Protein AF-A0A653S4E9-F1 (afdb_monomer)

Secondary structure (DSSP, 8-state):
-THHHHHHHHTTS-----PPP--EEEEBPEEEEEEEEEEEEEEE-TTS-EEEEEEEEEEEEEEE-TT--EEEEGGGG--SS---EEEEEE-TTSBEEEEEEE-----------------------PPPHHHHHHHHHHHHHHTT--EEEEEEEEE-TT--SPEEPEEPTTTHHHHHHTHHHH-EEEEEEPPPBPPP-------SS-EEEEEEEEEEEEEEEEEESTT-S-SEEEEEEEEEEEEEEEEEEEEEPPPPSSSEEEEEEEE-TT--EEEEEEEEE-SSS--SHHHHHHHHTT--SSHHHHHHHHHHHHHHHHHHHHHHHHH-GGG-

Foldseek 3Di:
DVVVVVVVVVVPPPPPPPDDDQDKDKAFWKAKWKKKKKKWKWAAAPQLAIWIWIDIDIDIDIAGPPVDMDIFGCVLQDDPADDWDWDWDADPRRHTFKIKTFDDDDDDDDDEDDDDDDDTDTDDDDDDPVSSVLSVVVCVVQPRAMDMWMWMWIDDPVDQDKTKTATPPVRNVVCVSCCQNFATKIKGKDDFDEDDDDADDDDDSFGKGKFWAFTWIKMWMAGDHHPDHHDGTPDIDTDTGGVNTDIDIDTDGHDDPDFIWIWMWGAASSRHTPDTDTDTDPDDDDDDHVRVNSSVNRPPPPVVVVVVVVVVVVVVVVSSVVSSCNRPVVVD

Solvent-accessible surface area (backbone atoms only — not comparable to full-atom values): 19364 Å² total; per-residue (Å²): 123,79,74,65,60,60,61,62,63,63,68,69,77,72,76,72,78,76,70,78,67,88,45,73,50,71,35,23,50,27,26,48,45,41,38,38,39,37,42,35,40,40,40,46,29,89,87,26,45,73,44,68,48,62,49,80,47,78,48,76,48,61,44,47,28,85,91,46,81,44,63,40,57,46,59,54,57,57,29,100,84,46,79,76,44,76,47,74,41,61,44,100,68,45,24,61,34,34,41,39,36,39,69,90,90,91,73,91,78,78,64,89,89,90,86,87,89,82,83,80,72,79,81,93,71,91,77,56,74,69,45,36,52,51,26,49,54,47,34,74,76,48,55,90,53,69,48,76,37,45,26,43,29,77,50,61,89,89,56,60,65,74,37,62,50,41,54,39,89,88,24,36,68,54,50,63,76,43,30,82,76,70,32,33,40,22,42,36,39,52,81,62,55,67,56,80,86,69,86,71,82,92,80,76,96,50,32,56,43,70,47,36,32,31,8,49,21,46,33,37,36,19,34,24,56,74,93,38,51,81,73,42,76,81,42,72,51,74,44,67,29,17,74,63,28,39,76,44,60,46,77,43,79,58,52,52,96,69,65,49,57,33,45,36,40,34,33,45,74,39,30,30,76,76,46,77,46,84,45,75,40,89,64,93,82,86,82,66,59,68,60,58,32,62,52,62,44,72,67,61,83,56,68,49,57,52,49,48,54,48,52,50,52,51,50,53,54,51,49,53,49,52,51,46,27,68,40,40,64,90,79,97

pLDDT: mean 80.16, std 17.82, range [28.41, 97.5]

Radius of gyration: 28.64 Å; Cα contacts (8 Å, |Δi|>4): 657; chains: 1; bounding box: 89×38×78 Å

Nearest PDB structures (foldseek):
  3ws3-assembly1_A  TM=1.508E-01  e=2.393E-02  Mus musculus
  4ruw-assembly1_A  TM=1.837E-01  e=4.941E+00  Beutenbergia cavernae DSM 12333
  7wp9-assembly1_C  TM=1.104E-01  e=3.239E+00  Severe acute respiratory syndrome coronavirus 2
  1lsh-assembly1_A  TM=9.025E-02  e=3.795E+00  Ichthyomyzon unicuspis

Sequence (332 aa):
MKSLIYLAAVLVVLSGCSQTPIAKISYYPAKSSLSARLVRTLGCDKNNLPIVATTPTVTTTFSADTSKLLSLDLKELDGTIANSDIKLEFYADRRLKSVNATTTGQGEPIIKSAVSLLAAAALEQSYDASVVEKCQEFKKHFGEQTLTLIYIAEQPFDNFDDVRFAADTQSARYANQFKKLVGDACFRVKAATASAPVTAGSGGRVAMLGARQPAMVPAAVSIGPVGACEVSTIWSGYVPVGQKGADYMIPIPSAAVFGKQVFAAAFDEAGALTSVQYGKESGAGAAINAAQSTFDALHTTDTEKTAQLKAEADVIAAQQRLVKCKTTPMSC

Structure (mmCIF, N/CA/C/O backbone):
data_AF-A0A653S4E9-F1
#
_entry.id   AF-A0A653S4E9-F1
#
loop_
_atom_site.group_PDB
_atom_site.id
_atom_site.type_symbol
_atom_site.label_atom_id
_atom_site.label_alt_id
_atom_site.label_comp_id
_atom_site.label_asym_id
_atom_site.label_entity_id
_atom_site.label_seq_id
_atom_site.pdbx_PDB_ins_code
_atom_site.Cartn_x
_atom_site.Cartn_y
_atom_site.Cartn_z
_atom_site.occupancy
_atom_site.B_iso_or_equiv
_atom_site.auth_seq_id
_atom_site.auth_comp_id
_atom_site.auth_asym_id
_atom_site.auth_atom_id
_atom_site.pdbx_PDB_model_num
ATOM 1 N N . MET A 1 1 ? 61.755 14.841 -40.865 1.00 49.38 1 MET A N 1
ATOM 2 C CA . MET A 1 1 ? 60.477 14.522 -41.548 1.00 49.38 1 MET A CA 1
ATOM 3 C C . MET A 1 1 ? 60.029 13.057 -41.448 1.00 49.38 1 MET A C 1
ATOM 5 O O . MET A 1 1 ? 58.830 12.840 -41.475 1.00 49.38 1 MET A O 1
ATOM 9 N N . LYS A 1 2 ? 60.905 12.051 -41.259 1.00 47.91 2 LYS A N 1
ATOM 10 C CA . LYS A 1 2 ? 60.473 10.638 -41.119 1.00 47.91 2 LYS A CA 1
ATOM 11 C C . LYS A 1 2 ? 59.801 10.277 -39.773 1.00 47.91 2 LYS A C 1
ATOM 13 O O . LYS A 1 2 ? 59.005 9.349 -39.746 1.00 47.91 2 LYS A O 1
ATOM 18 N N . SER A 1 3 ? 60.029 11.033 -38.691 1.00 50.50 3 SER A N 1
ATOM 19 C CA . SER A 1 3 ? 59.402 10.760 -37.377 1.00 50.50 3 SER A CA 1
ATOM 20 C C . SER A 1 3 ? 57.951 11.236 -37.227 1.00 50.50 3 SER A C 1
ATOM 22 O O . SER A 1 3 ? 57.272 10.769 -36.321 1.00 50.50 3 SER A O 1
ATOM 24 N N . LEU A 1 4 ? 57.439 12.115 -38.102 1.00 51.12 4 LEU A N 1
ATOM 25 C CA . LEU A 1 4 ? 56.038 12.566 -38.020 1.00 51.12 4 LEU A CA 1
ATOM 26 C C . LEU A 1 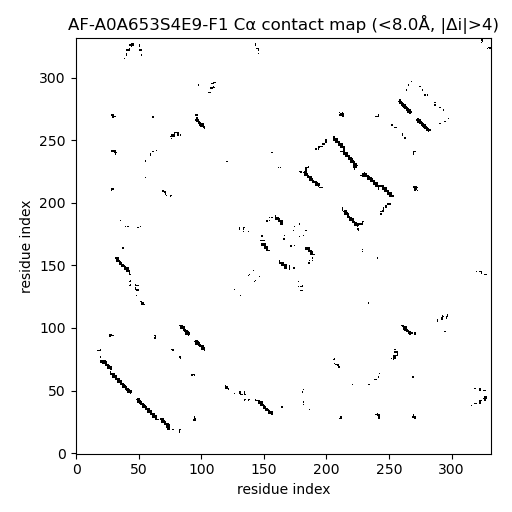4 ? 55.043 11.533 -38.581 1.00 51.12 4 LEU A C 1
ATOM 28 O O . LEU A 1 4 ? 53.882 11.526 -38.190 1.00 51.12 4 LEU A O 1
ATOM 32 N N . ILE A 1 5 ? 55.498 10.632 -39.459 1.00 54.09 5 ILE A N 1
ATOM 33 C CA . ILE A 1 5 ? 54.643 9.619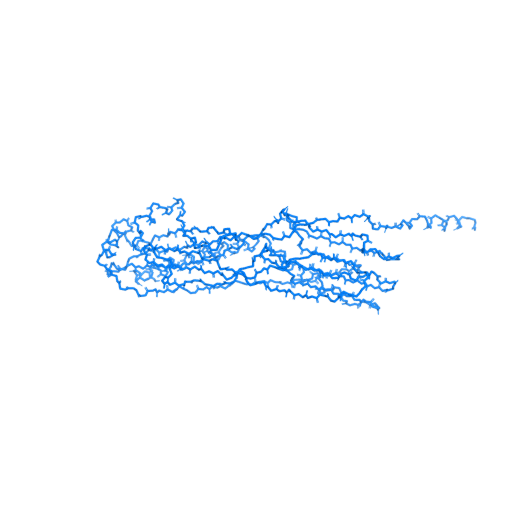 -40.100 1.00 54.09 5 ILE A CA 1
ATOM 34 C C . ILE A 1 5 ? 54.311 8.470 -39.128 1.00 54.09 5 ILE A C 1
ATOM 36 O O . ILE A 1 5 ? 53.214 7.922 -39.177 1.00 54.09 5 ILE A O 1
ATOM 40 N N . TYR A 1 6 ? 55.199 8.161 -38.177 1.00 52.84 6 TYR A N 1
ATOM 41 C CA . TYR A 1 6 ? 54.940 7.129 -37.164 1.00 52.84 6 TYR A CA 1
ATOM 42 C C . TYR A 1 6 ? 53.946 7.573 -36.079 1.00 52.84 6 TYR A C 1
ATOM 44 O O . TYR A 1 6 ? 53.225 6.733 -35.549 1.00 52.84 6 TYR A O 1
ATOM 52 N N . LEU A 1 7 ? 53.835 8.878 -35.792 1.00 52.03 7 LEU A N 1
ATOM 53 C CA . LEU A 1 7 ? 52.873 9.382 -34.803 1.00 52.03 7 LEU A CA 1
ATOM 54 C C . LEU A 1 7 ? 51.422 9.356 -35.328 1.00 52.03 7 LEU A C 1
ATOM 56 O O . LEU A 1 7 ? 50.491 9.170 -34.551 1.00 52.03 7 LEU A O 1
ATOM 60 N N . ALA A 1 8 ? 51.230 9.481 -36.646 1.00 53.62 8 ALA A N 1
ATOM 61 C CA . ALA A 1 8 ? 49.910 9.413 -37.278 1.00 53.62 8 ALA A CA 1
ATOM 62 C C . ALA A 1 8 ? 49.382 7.971 -37.422 1.00 53.62 8 ALA A C 1
ATOM 64 O O . ALA A 1 8 ? 48.177 7.755 -37.349 1.00 53.62 8 ALA A O 1
ATOM 65 N N . ALA A 1 9 ? 50.262 6.974 -37.569 1.00 53.47 9 ALA A N 1
ATOM 66 C CA . ALA A 1 9 ? 49.857 5.569 -37.692 1.00 53.47 9 ALA A CA 1
ATOM 67 C C . ALA A 1 9 ? 49.451 4.928 -36.347 1.00 53.47 9 ALA A C 1
ATOM 69 O O . ALA A 1 9 ? 48.623 4.022 -36.325 1.00 53.47 9 ALA A O 1
ATOM 70 N N . VAL A 1 10 ? 49.982 5.418 -35.219 1.00 53.00 10 VAL A N 1
ATOM 71 C CA . VAL A 1 10 ? 49.646 4.901 -33.876 1.00 53.00 10 VAL A CA 1
ATOM 72 C C . VAL A 1 10 ? 48.300 5.442 -33.363 1.00 53.00 10 VAL A C 1
ATOM 74 O O . VAL A 1 10 ? 47.656 4.794 -32.542 1.00 53.00 10 VAL A O 1
ATOM 77 N N . LEU A 1 11 ? 47.803 6.566 -33.898 1.00 53.31 11 LEU A N 1
ATOM 78 C CA . LEU A 1 11 ? 46.509 7.137 -33.495 1.00 53.31 11 LEU A CA 1
ATOM 79 C C . LEU A 1 11 ? 45.279 6.426 -34.100 1.00 53.31 11 LEU A C 1
ATOM 81 O O . LEU A 1 11 ? 44.163 6.678 -33.655 1.00 53.31 11 LEU A O 1
ATOM 85 N N . VAL A 1 12 ? 45.457 5.532 -35.082 1.00 56.31 12 VAL A N 1
ATOM 86 C CA . VAL A 1 12 ? 44.345 4.869 -35.802 1.00 56.31 12 VAL A CA 1
ATOM 87 C C . VAL A 1 12 ? 43.896 3.553 -35.136 1.00 56.31 12 VAL A C 1
ATOM 89 O O . VAL A 1 12 ? 42.846 3.021 -35.474 1.00 56.31 12 VAL A O 1
ATOM 92 N N . VAL A 1 13 ? 44.628 3.030 -34.145 1.00 53.94 13 VAL A N 1
ATOM 93 C CA . VAL A 1 13 ? 44.365 1.682 -33.582 1.00 53.94 13 VAL A CA 1
ATOM 94 C C . VAL A 1 13 ? 43.568 1.701 -32.263 1.00 53.94 13 VAL A C 1
ATOM 96 O O . VAL A 1 13 ? 43.234 0.650 -31.728 1.00 53.94 13 VAL A O 1
ATOM 99 N N . LEU A 1 14 ? 43.194 2.873 -31.736 1.00 53.06 14 LEU A N 1
ATOM 100 C CA . LEU A 1 14 ? 42.461 2.976 -30.458 1.00 53.06 14 LEU A CA 1
ATOM 101 C C . LEU A 1 14 ? 40.961 3.263 -30.592 1.00 53.06 14 LEU A C 1
ATOM 103 O O . LEU A 1 14 ? 40.266 3.338 -29.580 1.00 53.06 14 LEU A O 1
ATOM 107 N N . SER A 1 15 ? 40.421 3.344 -31.810 1.00 59.66 15 SER A N 1
ATOM 108 C CA . SER A 1 15 ? 38.971 3.317 -32.023 1.00 59.66 15 SER A CA 1
ATOM 109 C C . SER A 1 15 ? 38.448 1.879 -31.915 1.00 59.66 15 SER A C 1
ATOM 111 O O . SER A 1 15 ? 38.010 1.282 -32.901 1.00 59.66 15 SER A O 1
ATOM 113 N N . GLY A 1 16 ? 38.528 1.295 -30.716 1.00 59.78 16 GLY A N 1
ATOM 114 C CA . GLY A 1 16 ? 37.796 0.074 -30.406 1.00 59.78 16 GLY A CA 1
ATOM 115 C C . GLY A 1 16 ? 36.309 0.372 -30.558 1.00 59.78 16 GLY A C 1
ATOM 116 O O . GLY A 1 16 ? 35.757 1.163 -29.798 1.00 59.78 16 GLY A O 1
ATOM 117 N N . CYS A 1 17 ? 35.675 -0.203 -31.578 1.00 68.00 17 CYS A N 1
ATOM 118 C CA . CYS A 1 17 ? 34.233 -0.105 -31.752 1.00 68.00 17 CYS A CA 1
ATOM 119 C C . CYS A 1 17 ? 33.580 -0.795 -30.549 1.00 68.00 17 CYS A C 1
ATOM 121 O O . CYS A 1 17 ? 33.616 -2.022 -30.453 1.00 68.00 17 CYS A O 1
ATOM 123 N N . SER A 1 18 ? 33.036 -0.021 -29.610 1.00 67.00 18 SER A N 1
ATOM 124 C CA . SER A 1 18 ? 32.238 -0.555 -28.511 1.00 67.00 18 SER A CA 1
ATOM 125 C C . SER A 1 18 ? 30.941 -1.103 -29.101 1.00 67.00 18 SER A C 1
ATOM 127 O O . SER A 1 18 ? 29.989 -0.358 -29.309 1.00 67.00 18 SER A O 1
ATOM 129 N N . GLN A 1 19 ? 30.921 -2.389 -29.443 1.00 73.81 19 GLN A N 1
ATOM 130 C CA . GLN A 1 19 ? 29.678 -3.065 -29.793 1.00 73.81 19 GLN A CA 1
ATOM 131 C C . GLN A 1 19 ? 28.868 -3.265 -28.514 1.00 73.81 19 GLN A C 1
ATOM 133 O O . GLN A 1 19 ? 29.418 -3.701 -27.497 1.00 73.81 19 GLN A O 1
ATOM 138 N N . THR A 1 20 ? 27.575 -2.954 -28.561 1.00 78.00 20 THR A N 1
ATOM 139 C CA . THR A 1 20 ? 26.655 -3.302 -27.480 1.00 78.00 20 THR A CA 1
ATOM 140 C C . THR A 1 20 ? 26.716 -4.814 -27.270 1.00 78.00 20 THR A C 1
ATOM 142 O O . THR A 1 20 ? 26.710 -5.583 -28.239 1.00 78.00 20 THR A O 1
ATOM 145 N N . PRO A 1 21 ? 26.830 -5.291 -26.021 1.00 80.31 21 PRO A N 1
ATOM 146 C CA . PRO A 1 21 ? 26.864 -6.719 -25.777 1.00 80.31 21 PRO A CA 1
ATOM 147 C C . PRO A 1 21 ? 25.557 -7.362 -26.251 1.00 80.31 21 PRO A C 1
ATOM 149 O O . PRO A 1 21 ? 24.467 -6.849 -25.995 1.00 80.31 21 PRO A O 1
ATOM 152 N N . ILE A 1 22 ? 25.665 -8.531 -26.888 1.00 87.19 22 ILE A N 1
ATOM 153 C CA . ILE A 1 22 ? 24.511 -9.380 -27.201 1.00 87.19 22 ILE A CA 1
ATOM 154 C C . ILE A 1 22 ? 23.997 -9.951 -25.877 1.00 87.19 22 ILE A C 1
ATOM 156 O O . ILE A 1 22 ? 24.404 -11.028 -25.440 1.00 87.19 22 ILE A O 1
ATOM 160 N N . ALA A 1 23 ? 23.139 -9.188 -25.209 1.00 90.44 23 ALA A N 1
ATOM 161 C CA . ALA A 1 23 ? 22.591 -9.522 -23.909 1.00 90.44 23 ALA A CA 1
ATOM 162 C C . ALA A 1 23 ? 21.066 -9.405 -23.923 1.00 90.44 23 ALA A C 1
ATOM 164 O O . ALA A 1 23 ? 20.488 -8.488 -24.506 1.00 90.44 23 ALA A O 1
ATOM 165 N N . LYS A 1 24 ? 20.419 -10.340 -23.227 1.00 93.44 24 LYS A N 1
ATOM 166 C CA . LYS A 1 24 ? 19.002 -10.258 -22.880 1.00 93.44 24 LYS A CA 1
ATOM 167 C C . LYS A 1 24 ? 18.895 -9.859 -21.426 1.00 93.44 24 LYS A C 1
ATOM 169 O O . LYS A 1 24 ? 19.397 -10.570 -20.556 1.00 93.44 24 LYS A O 1
ATOM 174 N N . ILE A 1 25 ? 18.226 -8.748 -21.163 1.00 94.12 25 ILE A N 1
ATOM 175 C CA . ILE A 1 25 ? 17.988 -8.294 -19.799 1.00 94.12 25 ILE A CA 1
ATOM 176 C C . ILE A 1 25 ? 16.583 -8.701 -19.405 1.00 94.12 25 ILE A C 1
ATOM 178 O O . ILE A 1 25 ? 15.627 -8.408 -20.115 1.00 94.12 25 ILE A O 1
ATOM 182 N N . SER A 1 26 ? 16.471 -9.411 -18.286 1.00 96.00 26 SER A N 1
ATOM 183 C CA . SER A 1 26 ? 15.197 -9.915 -17.782 1.00 96.00 26 SER A CA 1
ATOM 184 C C . SER A 1 26 ? 14.815 -9.224 -16.480 1.00 96.00 26 SER A C 1
ATOM 186 O O . SER A 1 26 ? 15.683 -8.932 -15.658 1.00 96.00 26 SER A O 1
ATOM 188 N N . TYR A 1 27 ? 13.524 -8.981 -16.287 1.00 96.44 27 TYR A N 1
ATOM 189 C CA . TYR A 1 27 ? 12.972 -8.314 -15.111 1.00 96.44 27 TYR A CA 1
ATOM 190 C C . TYR A 1 27 ? 11.580 -8.839 -14.783 1.00 96.44 27 TYR A C 1
ATOM 192 O O . TYR A 1 27 ? 10.918 -9.475 -15.607 1.00 96.44 27 TYR A O 1
ATOM 200 N N . TYR A 1 28 ? 11.139 -8.565 -13.559 1.00 97.50 28 TYR A N 1
ATOM 201 C CA . TYR A 1 28 ? 9.823 -8.972 -13.081 1.00 97.50 28 TYR A CA 1
ATOM 202 C C . TYR A 1 28 ? 8.834 -7.797 -13.136 1.00 97.50 28 TYR A C 1
ATOM 204 O O . TYR A 1 28 ? 9.221 -6.662 -12.842 1.00 97.50 28 TYR A O 1
ATOM 212 N N . PRO A 1 29 ? 7.558 -8.035 -13.485 1.00 96.31 29 PRO A N 1
ATOM 213 C CA . PRO A 1 29 ? 6.501 -7.054 -13.289 1.00 96.31 29 PRO A CA 1
ATOM 214 C C . PRO A 1 29 ? 6.156 -6.916 -11.796 1.00 96.31 29 PRO A C 1
ATOM 216 O O . PRO A 1 29 ? 6.593 -7.707 -10.957 1.00 96.31 29 PRO A O 1
ATOM 219 N N . ALA A 1 30 ? 5.368 -5.899 -11.448 1.00 94.81 30 ALA A N 1
ATOM 220 C CA . ALA A 1 30 ? 4.947 -5.672 -10.070 1.00 94.81 30 ALA A CA 1
ATOM 221 C C . ALA A 1 30 ? 3.834 -6.637 -9.621 1.00 94.81 30 ALA A C 1
ATOM 223 O O . ALA A 1 30 ? 2.877 -6.911 -10.351 1.00 94.81 30 ALA A O 1
ATOM 224 N N . LYS A 1 31 ? 3.946 -7.092 -8.373 1.00 94.25 31 LYS A N 1
ATOM 225 C CA . LYS A 1 31 ? 2.927 -7.776 -7.579 1.00 94.25 31 LYS A CA 1
ATOM 226 C C . LYS A 1 31 ? 2.616 -6.921 -6.357 1.00 94.25 31 LYS A C 1
ATOM 228 O O . LYS A 1 31 ? 3.515 -6.596 -5.582 1.00 94.25 31 LYS A O 1
ATOM 233 N N . SER A 1 32 ? 1.346 -6.590 -6.179 1.00 93.06 32 SER A N 1
ATOM 234 C CA . SER A 1 32 ? 0.863 -5.817 -5.040 1.00 93.06 32 SER A CA 1
ATOM 235 C C . SER A 1 32 ? 0.416 -6.736 -3.903 1.00 93.06 32 SER A C 1
ATOM 237 O O . SER A 1 32 ? -0.166 -7.798 -4.148 1.00 93.06 32 SER A O 1
ATOM 239 N N . SER A 1 33 ? 0.618 -6.291 -2.666 1.00 90.00 33 SER A N 1
ATOM 240 C CA . SER A 1 33 ? -0.054 -6.785 -1.462 1.00 90.00 33 SER A CA 1
ATOM 241 C C . SER A 1 33 ? -0.748 -5.618 -0.767 1.00 90.00 33 SER A C 1
ATOM 243 O O . SER A 1 33 ? -0.250 -4.491 -0.800 1.00 90.00 33 SER A O 1
ATOM 245 N N . LEU A 1 34 ? -1.913 -5.868 -0.175 1.00 91.69 34 LEU A N 1
ATOM 246 C CA . LEU A 1 34 ? -2.724 -4.833 0.451 1.00 91.69 34 LEU A CA 1
ATOM 247 C C . LEU A 1 34 ? -2.860 -5.097 1.939 1.00 91.69 34 LEU A C 1
ATOM 249 O O . LEU A 1 34 ? -3.304 -6.168 2.356 1.00 91.69 34 LEU A O 1
ATOM 253 N N . SER A 1 35 ? -2.521 -4.086 2.727 1.00 92.94 35 SER A N 1
ATOM 254 C CA . SER A 1 35 ? -2.758 -4.074 4.160 1.00 92.94 35 SER A CA 1
ATOM 255 C C . SER A 1 35 ? -3.605 -2.862 4.505 1.00 92.94 35 SER A C 1
ATOM 257 O O . SER A 1 35 ? -3.350 -1.749 4.042 1.00 92.94 35 SER A O 1
ATOM 259 N N . ALA A 1 36 ? -4.629 -3.078 5.314 1.00 94.12 36 ALA A N 1
ATOM 260 C CA . ALA A 1 36 ? -5.374 -2.012 5.941 1.00 94.12 36 ALA A CA 1
ATOM 261 C C . ALA A 1 36 ? -5.080 -2.034 7.436 1.00 94.12 36 ALA A C 1
ATOM 263 O O . ALA A 1 36 ? -5.183 -3.064 8.102 1.00 94.12 36 ALA A O 1
ATOM 264 N N . ARG A 1 37 ? -4.747 -0.870 7.976 1.00 94.69 37 ARG A N 1
ATOM 265 C CA . ARG A 1 37 ? -4.602 -0.623 9.402 1.00 94.69 37 ARG A CA 1
ATOM 266 C C . ARG A 1 37 ? -5.759 0.246 9.858 1.00 94.69 37 ARG A C 1
ATOM 268 O O . ARG A 1 37 ? -6.098 1.231 9.214 1.00 94.69 37 ARG A O 1
ATOM 275 N N . LEU A 1 38 ? -6.361 -0.103 10.981 1.00 95.12 38 LEU A N 1
ATOM 276 C CA . LEU A 1 38 ? -7.447 0.653 11.582 1.00 95.12 38 LEU A CA 1
ATOM 277 C C . LEU A 1 38 ? -7.043 1.050 12.991 1.00 95.12 38 LEU A C 1
ATOM 279 O O . LEU A 1 38 ? -6.821 0.188 13.839 1.00 95.12 38 LEU A O 1
ATOM 283 N N . VAL A 1 39 ? -6.958 2.350 13.248 1.00 94.69 39 VAL A N 1
ATOM 284 C CA . VAL A 1 39 ? -6.742 2.873 14.597 1.00 94.69 39 VAL A CA 1
ATOM 285 C C . VAL A 1 39 ? -8.077 3.341 15.147 1.00 94.69 39 VAL A C 1
ATOM 287 O O . VAL A 1 39 ? -8.757 4.166 14.534 1.00 94.69 39 VAL A O 1
ATOM 290 N N . ARG A 1 40 ? -8.463 2.795 16.299 1.00 94.88 40 ARG A N 1
ATOM 291 C CA . ARG A 1 40 ? -9.673 3.185 17.019 1.00 94.88 40 ARG A CA 1
ATOM 292 C C . ARG A 1 40 ? -9.316 3.714 18.396 1.00 94.88 40 ARG A C 1
ATOM 294 O O . ARG A 1 40 ? -8.730 2.995 19.196 1.00 94.88 40 ARG A O 1
ATOM 301 N N . THR A 1 41 ? -9.707 4.945 18.690 1.00 94.06 41 THR A N 1
ATOM 302 C CA . THR A 1 41 ? -9.571 5.533 20.023 1.00 94.06 41 THR A CA 1
ATOM 303 C C . THR A 1 41 ? -10.934 5.562 20.697 1.00 94.06 41 THR A C 1
ATOM 305 O O . THR A 1 41 ? -11.852 6.234 20.228 1.00 94.06 41 THR A O 1
ATOM 308 N N . LEU A 1 42 ? -11.050 4.814 21.791 1.00 95.25 42 LEU A N 1
ATOM 309 C CA . LEU A 1 42 ? -12.238 4.690 22.624 1.00 95.25 42 LEU A CA 1
ATOM 310 C C . LEU A 1 42 ? -12.128 5.610 23.845 1.00 95.25 42 LEU A C 1
ATOM 312 O O . LEU A 1 42 ? -11.104 5.638 24.533 1.00 95.25 42 LEU A O 1
ATOM 316 N N . GLY A 1 43 ? -13.214 6.314 24.137 1.00 94.56 43 GLY A N 1
ATOM 317 C CA . GLY A 1 43 ? -13.457 6.996 25.402 1.00 94.56 43 GLY A CA 1
ATOM 318 C C . GLY A 1 43 ? -14.940 6.949 25.765 1.00 94.56 43 GLY A C 1
ATOM 319 O O . GLY A 1 43 ? -15.764 6.481 24.980 1.00 94.56 43 GLY A O 1
ATOM 320 N N . CYS A 1 44 ? -15.281 7.451 26.948 1.00 95.25 44 CYS A N 1
ATOM 321 C CA . CYS A 1 44 ? -16.661 7.573 27.414 1.00 95.25 44 CYS A CA 1
ATOM 322 C C . CYS A 1 44 ? -16.923 9.008 27.861 1.00 95.25 44 CYS A C 1
ATOM 324 O O . CYS A 1 44 ? -16.149 9.555 28.650 1.00 95.25 44 CYS A O 1
ATOM 326 N N . ASP A 1 45 ? -18.008 9.611 27.384 1.00 93.12 45 ASP A N 1
ATOM 327 C CA . ASP A 1 45 ? -18.402 10.961 27.786 1.00 93.12 45 ASP A CA 1
ATOM 328 C C . ASP A 1 45 ? -18.954 10.996 29.224 1.00 93.12 45 ASP A C 1
ATOM 330 O O . ASP A 1 45 ? -19.073 9.969 29.901 1.00 93.12 45 ASP A O 1
ATOM 334 N N . LYS A 1 46 ? -1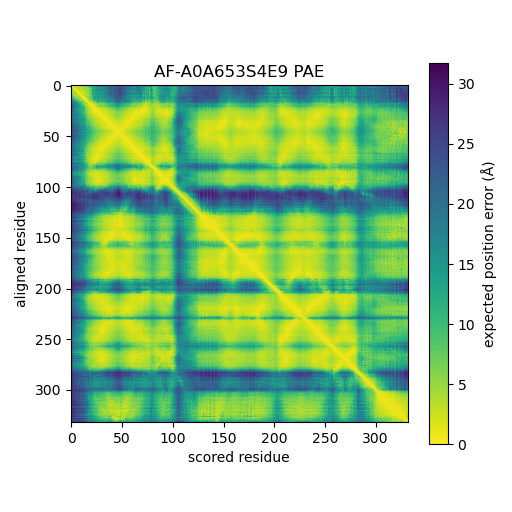9.326 12.180 29.722 1.00 92.94 46 LYS A N 1
ATOM 335 C CA . LYS A 1 46 ? -19.898 12.345 31.073 1.00 92.94 46 LYS A CA 1
ATOM 336 C C . LYS A 1 46 ? -21.208 11.574 31.285 1.00 92.94 46 LYS A C 1
ATOM 338 O O . LYS A 1 46 ? -21.471 11.160 32.411 1.00 92.94 46 LYS A O 1
ATOM 343 N N . ASN A 1 47 ? -21.964 11.316 30.221 1.00 92.69 47 ASN A N 1
ATOM 344 C CA . ASN A 1 47 ? -23.223 10.571 30.239 1.00 92.69 47 ASN A CA 1
ATOM 345 C C . ASN A 1 47 ? -23.021 9.049 30.122 1.00 92.69 47 ASN A C 1
ATOM 347 O O . ASN A 1 47 ? -23.996 8.303 30.100 1.00 92.69 47 ASN A O 1
ATOM 351 N N . ASN A 1 48 ? -21.768 8.575 30.099 1.00 93.62 48 ASN A N 1
ATOM 352 C CA . ASN A 1 48 ? -21.397 7.174 29.872 1.00 93.62 48 ASN A CA 1
ATOM 353 C C . ASN A 1 48 ? -21.788 6.665 28.476 1.00 93.62 48 ASN A C 1
ATOM 355 O O . ASN A 1 48 ? -22.021 5.470 28.299 1.00 93.62 48 ASN A O 1
ATOM 359 N N . LEU A 1 49 ? -21.837 7.558 27.491 1.00 91.88 49 LEU A N 1
ATOM 360 C CA . LEU A 1 49 ? -21.959 7.197 26.087 1.00 91.88 49 LEU A CA 1
ATOM 361 C C . LEU A 1 49 ? -20.557 7.025 25.490 1.00 91.88 49 LEU A C 1
ATOM 363 O O . LEU A 1 49 ? -19.661 7.830 25.779 1.00 91.88 49 LEU A O 1
ATOM 367 N N . PRO A 1 50 ? -20.326 5.982 24.677 1.00 93.38 50 PRO A N 1
ATOM 368 C CA . PRO A 1 50 ? -19.026 5.770 24.070 1.00 93.38 50 PRO A CA 1
ATOM 369 C C . PRO A 1 50 ? -18.762 6.815 22.986 1.00 93.38 50 PRO A C 1
ATOM 371 O O . PRO A 1 50 ? -19.640 7.198 22.214 1.00 93.38 50 PRO A O 1
ATOM 374 N N . ILE A 1 51 ? -17.507 7.238 22.899 1.00 91.50 51 ILE A N 1
ATOM 375 C CA . ILE A 1 51 ? -16.966 8.018 21.793 1.00 91.50 51 ILE A CA 1
ATOM 376 C C . ILE A 1 51 ? -15.877 7.163 21.159 1.00 91.50 51 ILE A C 1
ATOM 378 O O . ILE A 1 51 ? -14.874 6.852 21.803 1.00 91.50 51 ILE A O 1
ATOM 382 N N . VAL A 1 52 ? -16.073 6.790 19.895 1.00 92.38 52 VAL A N 1
ATOM 383 C CA . VAL A 1 52 ? -15.102 6.007 19.125 1.00 92.38 52 VAL A CA 1
ATOM 384 C C . VAL A 1 52 ? -14.640 6.834 17.933 1.00 92.38 52 VAL A C 1
ATOM 386 O O . VAL A 1 52 ? -15.390 7.042 16.982 1.00 92.38 52 VAL A O 1
ATOM 389 N N . ALA A 1 53 ? -13.396 7.309 17.972 1.00 90.94 53 ALA A N 1
ATOM 390 C CA . ALA A 1 53 ? -12.746 7.883 16.797 1.00 90.94 53 ALA A CA 1
ATOM 391 C C . ALA A 1 53 ? -12.065 6.762 16.013 1.00 90.94 53 ALA A C 1
ATOM 393 O O . ALA A 1 53 ? -11.319 5.979 16.593 1.00 90.94 53 ALA A O 1
ATOM 394 N N . THR A 1 54 ? -12.319 6.680 14.708 1.00 92.12 54 THR A N 1
ATOM 395 C CA . THR A 1 54 ? -11.751 5.640 13.843 1.00 92.12 54 THR A CA 1
ATOM 396 C C . THR A 1 54 ? -10.999 6.283 12.683 1.00 92.12 54 THR A C 1
ATOM 398 O O . THR A 1 54 ? -11.585 7.083 11.961 1.00 92.12 54 THR A O 1
ATOM 401 N N . THR A 1 55 ? -9.731 5.914 12.488 1.00 90.81 55 THR A N 1
ATOM 402 C CA . THR A 1 55 ? -8.946 6.274 11.296 1.00 90.81 55 THR A CA 1
ATOM 403 C C . THR A 1 55 ? -8.460 5.010 10.597 1.00 90.81 55 THR A C 1
ATOM 405 O O . THR A 1 55 ? -7.661 4.265 11.172 1.00 90.81 55 THR A O 1
ATOM 408 N N . PRO A 1 56 ? -8.927 4.750 9.368 1.00 93.62 56 PRO A N 1
ATOM 409 C CA . PRO A 1 56 ? -8.352 3.737 8.503 1.00 93.62 56 PRO A CA 1
ATOM 410 C C . PRO A 1 56 ? -7.145 4.296 7.735 1.00 93.62 56 PRO A C 1
ATOM 412 O O . PRO A 1 56 ? -7.186 5.411 7.220 1.00 93.62 56 PRO A O 1
ATOM 415 N N . THR A 1 57 ? -6.113 3.475 7.592 1.00 89.12 57 THR A N 1
ATOM 416 C CA . THR A 1 57 ? -4.974 3.681 6.694 1.00 89.12 57 THR A CA 1
ATOM 417 C C . THR A 1 57 ? -4.871 2.459 5.798 1.00 89.12 57 THR A C 1
ATOM 419 O O . THR A 1 57 ? -4.799 1.337 6.293 1.00 89.12 57 THR A O 1
ATOM 422 N N . VAL A 1 58 ? -4.875 2.652 4.482 1.00 90.25 58 VAL A N 1
ATOM 423 C CA . VAL A 1 58 ? -4.730 1.560 3.514 1.00 90.25 58 VAL A CA 1
ATOM 424 C C . VAL A 1 58 ? -3.405 1.725 2.793 1.00 90.25 58 VAL A C 1
ATOM 426 O O . VAL A 1 58 ? -3.162 2.751 2.161 1.00 90.25 58 VAL A O 1
ATOM 429 N N . THR A 1 59 ? -2.561 0.704 2.889 1.00 87.50 59 THR A N 1
ATOM 430 C CA . THR A 1 59 ? -1.207 0.699 2.344 1.00 87.50 59 THR A CA 1
ATOM 431 C C . THR A 1 59 ? -1.081 -0.424 1.330 1.00 87.50 59 THR A C 1
ATOM 433 O O . THR A 1 59 ? -1.371 -1.585 1.622 1.00 87.50 59 THR A O 1
ATOM 436 N N . THR A 1 60 ? -0.624 -0.074 0.130 1.00 88.31 60 THR A N 1
ATOM 437 C CA . THR A 1 60 ? -0.252 -1.054 -0.892 1.00 88.31 60 THR A CA 1
ATOM 438 C C . THR A 1 60 ? 1.259 -1.200 -0.875 1.00 88.31 60 THR A C 1
ATOM 440 O O . THR A 1 60 ? 1.972 -0.207 -0.990 1.00 88.31 60 THR A O 1
ATOM 443 N N . THR A 1 61 ? 1.749 -2.422 -0.707 1.00 88.31 61 THR A N 1
ATOM 444 C CA . THR A 1 61 ? 3.169 -2.737 -0.868 1.00 88.31 61 THR A CA 1
ATOM 445 C C . THR A 1 61 ? 3.376 -3.446 -2.191 1.00 88.31 61 THR A C 1
ATOM 447 O O . THR A 1 61 ? 2.513 -4.195 -2.654 1.00 88.31 61 THR A O 1
ATOM 450 N N . PHE A 1 62 ? 4.526 -3.209 -2.813 1.00 90.62 62 PHE A N 1
ATOM 451 C CA . PHE A 1 62 ? 4.838 -3.776 -4.114 1.00 90.62 62 PHE A CA 1
ATOM 452 C C . PHE A 1 62 ? 6.111 -4.610 -4.050 1.00 90.62 62 PHE A C 1
ATOM 454 O O . PHE A 1 62 ? 7.073 -4.262 -3.368 1.00 90.62 62 PHE A O 1
ATOM 461 N N . SER A 1 63 ? 6.089 -5.726 -4.765 1.00 93.31 63 SER A N 1
ATOM 462 C CA . SER A 1 63 ? 7.164 -6.713 -4.838 1.00 93.31 63 SER A CA 1
ATOM 463 C C . SER A 1 63 ? 7.268 -7.271 -6.256 1.00 93.31 63 SER A C 1
ATOM 465 O O . SER A 1 63 ? 6.351 -7.092 -7.057 1.00 93.31 63 SER A O 1
ATOM 467 N N . ALA A 1 64 ? 8.354 -7.964 -6.587 1.00 95.88 64 ALA A N 1
ATOM 468 C CA . ALA A 1 64 ? 8.484 -8.668 -7.861 1.00 95.88 64 ALA A CA 1
ATOM 469 C C . ALA A 1 64 ? 7.493 -9.840 -8.001 1.00 95.88 64 ALA A C 1
ATOM 471 O O . ALA A 1 64 ? 7.419 -10.723 -7.145 1.00 95.88 64 ALA A O 1
ATOM 472 N N . ASP A 1 65 ? 6.775 -9.888 -9.124 1.00 96.31 65 ASP A N 1
ATOM 473 C CA . ASP A 1 65 ? 5.974 -11.039 -9.543 1.00 96.31 65 ASP A CA 1
ATOM 474 C C . ASP A 1 65 ? 6.876 -12.120 -10.154 1.00 96.31 65 ASP A C 1
ATOM 476 O O . ASP A 1 65 ? 7.057 -12.191 -11.369 1.00 96.31 65 ASP A O 1
ATOM 480 N N . THR A 1 66 ? 7.443 -12.985 -9.314 1.00 96.56 66 THR A N 1
ATOM 481 C CA . THR A 1 66 ? 8.374 -14.040 -9.753 1.00 96.56 66 THR A CA 1
ATOM 482 C C . THR A 1 66 ? 7.741 -15.113 -10.642 1.00 96.56 66 THR A C 1
ATOM 484 O O . THR A 1 66 ? 8.462 -15.935 -11.206 1.00 96.56 66 THR A O 1
ATOM 487 N N . SER A 1 67 ? 6.412 -15.108 -10.803 1.00 95.94 67 SER A N 1
ATOM 488 C CA . SER A 1 67 ? 5.701 -16.036 -11.689 1.00 95.94 67 SER A CA 1
ATOM 489 C C . SER A 1 67 ? 5.774 -15.646 -13.167 1.00 95.94 67 SER A C 1
ATOM 491 O O . SER A 1 67 ? 5.495 -16.473 -14.036 1.00 95.94 67 SER A O 1
ATOM 493 N N . LYS A 1 68 ? 6.155 -14.398 -13.471 1.00 95.44 68 LYS A N 1
ATOM 494 C CA . LYS A 1 68 ? 6.213 -13.869 -14.835 1.00 95.44 68 LYS A CA 1
ATOM 495 C C . LYS A 1 68 ? 7.525 -13.136 -15.069 1.00 95.44 68 LYS A C 1
ATOM 497 O O . LYS A 1 68 ? 7.843 -12.190 -14.363 1.00 95.44 68 LYS A O 1
ATOM 502 N N . LEU A 1 69 ? 8.256 -13.532 -16.105 1.00 96.75 69 LEU A N 1
ATOM 503 C CA . LEU A 1 69 ? 9.511 -12.896 -16.494 1.00 96.75 69 LEU A CA 1
ATOM 504 C C . LEU A 1 69 ? 9.318 -12.142 -17.812 1.00 96.75 69 LEU A C 1
ATOM 506 O O . LEU A 1 69 ? 8.849 -12.721 -18.791 1.00 96.75 69 LEU A O 1
ATOM 510 N N . LEU A 1 70 ? 9.682 -10.862 -17.833 1.00 95.56 70 LEU A N 1
ATOM 511 C CA . LEU A 1 70 ? 9.751 -10.043 -19.041 1.00 95.56 70 LEU A CA 1
ATOM 512 C C . LEU A 1 70 ? 11.213 -9.905 -19.460 1.00 95.56 70 LEU A C 1
ATOM 514 O O . LEU A 1 70 ? 12.108 -9.947 -18.615 1.00 95.56 70 LEU A O 1
ATOM 518 N N . SER A 1 71 ? 11.466 -9.750 -20.757 1.00 95.19 71 SER A N 1
ATOM 519 C CA . SER A 1 71 ? 12.823 -9.613 -21.283 1.00 95.19 71 SER A CA 1
ATOM 520 C C . SER A 1 71 ? 12.909 -8.548 -22.364 1.00 95.19 71 SER A C 1
ATOM 522 O O . SER A 1 71 ? 12.037 -8.483 -23.227 1.00 95.19 71 SER A O 1
ATOM 524 N N . LEU A 1 72 ? 13.999 -7.790 -22.348 1.00 93.12 72 LEU A N 1
ATOM 525 C CA . LEU A 1 72 ? 14.406 -6.862 -23.394 1.00 93.12 72 LEU A CA 1
ATOM 526 C C . LEU A 1 72 ? 15.669 -7.411 -24.067 1.00 93.12 72 LEU A C 1
ATOM 528 O O . LEU A 1 72 ? 16.671 -7.673 -23.394 1.00 93.12 72 LEU A O 1
ATOM 532 N N . ASP A 1 73 ? 15.616 -7.608 -25.382 1.00 92.69 73 ASP A N 1
ATOM 533 C CA . ASP A 1 73 ? 16.782 -8.006 -26.169 1.00 92.69 73 ASP A CA 1
ATOM 534 C C . ASP A 1 73 ? 17.551 -6.753 -26.599 1.00 92.69 73 ASP A C 1
ATOM 536 O O . ASP A 1 73 ? 17.070 -5.966 -27.416 1.00 92.69 73 ASP A O 1
ATOM 540 N N . LEU A 1 74 ? 18.747 -6.544 -26.038 1.00 89.31 74 LEU A N 1
ATOM 541 C CA . LEU A 1 74 ? 19.544 -5.357 -26.351 1.00 89.31 74 LEU A CA 1
ATOM 542 C C . LEU A 1 74 ? 20.039 -5.358 -27.797 1.00 89.31 74 LEU A C 1
ATOM 544 O O . LEU A 1 74 ? 20.287 -4.294 -28.354 1.00 89.31 74 LEU A O 1
ATOM 548 N N . LYS A 1 75 ? 20.120 -6.530 -28.435 1.00 86.94 75 LYS A N 1
ATOM 549 C CA . LYS A 1 75 ? 20.503 -6.629 -29.844 1.00 86.94 75 LYS A CA 1
ATOM 550 C C . LYS A 1 75 ? 19.475 -5.965 -30.759 1.00 86.94 75 LYS A C 1
ATOM 552 O O . LYS A 1 75 ? 19.825 -5.497 -31.836 1.00 86.94 75 LYS A O 1
ATOM 557 N N . GLU A 1 76 ? 18.208 -5.919 -30.352 1.00 86.19 76 GLU A N 1
ATOM 558 C CA . GLU A 1 76 ? 17.163 -5.236 -31.122 1.00 86.19 76 GLU A CA 1
ATOM 559 C C . GLU A 1 76 ? 17.269 -3.706 -31.029 1.00 86.19 76 GLU A C 1
ATOM 561 O O . GLU A 1 76 ? 16.662 -2.998 -31.832 1.00 86.19 76 GLU A O 1
ATOM 566 N N . LEU A 1 77 ? 18.056 -3.199 -30.074 1.00 83.62 77 LEU A N 1
ATOM 567 C CA . LEU A 1 77 ? 18.327 -1.774 -29.882 1.00 83.62 77 LEU A CA 1
ATOM 568 C C . LEU A 1 77 ? 19.563 -1.296 -30.652 1.00 83.62 77 LEU A C 1
ATOM 570 O O . LEU A 1 77 ? 19.766 -0.086 -30.782 1.00 83.62 77 LEU A O 1
ATOM 574 N N . ASP A 1 78 ? 20.363 -2.221 -31.188 1.00 78.44 78 ASP A N 1
ATOM 575 C CA . ASP A 1 78 ? 21.517 -1.885 -32.012 1.00 78.44 78 ASP A CA 1
ATOM 576 C C . ASP A 1 78 ? 21.084 -1.419 -33.403 1.00 78.44 78 ASP A C 1
ATOM 578 O O . ASP A 1 78 ? 20.473 -2.146 -34.192 1.00 78.44 78 ASP A O 1
ATOM 582 N N . GLY A 1 79 ? 21.461 -0.184 -33.733 1.00 73.19 79 GLY A N 1
ATOM 583 C CA . GLY A 1 79 ? 21.527 0.261 -35.118 1.00 73.19 79 GLY A CA 1
ATOM 584 C C . GLY A 1 79 ? 22.814 -0.234 -35.769 1.00 73.19 79 GLY A C 1
ATOM 585 O O . GLY A 1 79 ? 23.836 -0.391 -35.113 1.00 73.19 79 GLY A O 1
ATOM 586 N N . THR A 1 80 ? 22.818 -0.396 -37.090 1.00 67.50 80 THR A N 1
ATOM 587 C CA . THR A 1 80 ? 24.013 -0.824 -37.841 1.00 67.50 80 THR A CA 1
ATOM 588 C C . THR A 1 80 ? 25.205 0.140 -37.736 1.00 67.50 80 THR A C 1
ATOM 590 O O . THR A 1 80 ? 26.297 -0.216 -38.167 1.00 67.50 80 THR A O 1
ATOM 593 N N . ILE A 1 81 ? 24.999 1.371 -37.243 1.00 60.78 81 ILE A N 1
ATOM 594 C CA . ILE A 1 81 ? 25.994 2.462 -37.259 1.00 60.78 81 ILE A CA 1
ATOM 595 C C . ILE A 1 81 ? 26.011 3.278 -35.942 1.00 60.78 81 ILE A C 1
ATOM 597 O O . ILE A 1 81 ? 26.911 4.087 -35.735 1.00 60.78 81 ILE A O 1
ATOM 601 N N . ALA A 1 82 ? 25.053 3.083 -35.030 1.00 60.53 82 ALA A N 1
ATOM 602 C CA . ALA A 1 82 ? 24.883 3.948 -33.859 1.00 60.53 82 ALA A CA 1
ATOM 603 C C . ALA A 1 82 ? 25.290 3.248 -32.556 1.00 60.53 82 ALA A C 1
ATOM 605 O O . ALA A 1 82 ? 24.903 2.107 -32.324 1.00 60.53 82 ALA A O 1
ATOM 606 N N . ASN A 1 83 ? 26.013 3.967 -31.693 1.00 65.12 83 ASN A N 1
ATOM 607 C CA . ASN A 1 83 ? 26.294 3.538 -30.323 1.00 65.12 83 ASN A CA 1
ATOM 608 C C . ASN A 1 83 ? 25.124 3.951 -29.419 1.00 65.12 83 ASN A C 1
ATOM 610 O O . ASN A 1 83 ? 24.807 5.140 -29.332 1.00 65.12 83 ASN A O 1
ATOM 614 N N . SER A 1 84 ? 24.510 2.988 -28.737 1.00 71.00 84 SER A N 1
ATOM 615 C CA . SER A 1 84 ? 23.423 3.222 -27.782 1.00 71.00 84 SER A CA 1
ATOM 616 C C . SER A 1 84 ? 23.971 3.189 -26.350 1.00 71.00 84 SER A C 1
ATOM 618 O O . SER A 1 84 ? 24.619 2.215 -25.974 1.00 71.00 84 SER A O 1
ATOM 620 N N . ASP A 1 85 ? 23.710 4.220 -25.538 1.00 77.06 85 ASP A N 1
ATOM 621 C CA . ASP A 1 85 ? 23.912 4.151 -24.083 1.00 77.06 85 ASP A CA 1
ATOM 622 C C . ASP A 1 85 ? 22.578 3.769 -23.442 1.00 77.06 85 ASP A C 1
ATOM 624 O O . ASP A 1 85 ? 21.580 4.480 -23.580 1.00 77.06 85 ASP A O 1
ATOM 628 N N . ILE A 1 86 ? 22.538 2.600 -22.810 1.00 82.50 86 ILE A N 1
ATOM 629 C CA . ILE A 1 86 ? 21.325 2.029 -22.233 1.00 82.50 86 ILE A CA 1
ATOM 630 C C . ILE A 1 86 ? 21.533 1.927 -20.729 1.00 82.50 86 ILE A C 1
ATOM 632 O O . ILE A 1 86 ? 22.247 1.054 -20.235 1.00 82.50 86 ILE A O 1
ATOM 636 N N . LYS A 1 87 ? 20.840 2.789 -19.990 1.00 86.12 87 LYS A N 1
ATOM 637 C CA . LYS A 1 87 ? 20.727 2.721 -18.539 1.00 86.12 87 LYS A CA 1
ATOM 638 C C . LYS A 1 87 ? 19.402 2.067 -18.175 1.00 86.12 87 LYS A C 1
ATOM 640 O O . LYS A 1 87 ? 18.332 2.547 -18.542 1.00 86.12 87 LYS A O 1
ATOM 645 N N . LEU A 1 88 ? 19.476 0.974 -17.429 1.00 88.81 88 LEU A N 1
ATOM 646 C CA . LEU A 1 88 ? 18.319 0.325 -16.826 1.00 88.81 88 LEU A CA 1
ATOM 647 C C . LEU A 1 88 ? 18.450 0.455 -15.320 1.00 88.81 88 LEU A C 1
ATOM 649 O O . LEU A 1 88 ? 19.479 0.081 -14.754 1.00 88.81 88 LEU A O 1
ATOM 653 N N . GLU A 1 89 ? 17.419 0.978 -14.675 1.00 88.12 89 GLU A N 1
ATOM 654 C CA . GLU A 1 89 ? 17.366 1.043 -13.222 1.00 88.12 89 GLU A CA 1
ATOM 655 C C . GLU A 1 89 ? 16.319 0.066 -12.722 1.00 88.12 89 GLU A C 1
ATOM 657 O O . GLU A 1 89 ? 15.232 -0.073 -13.291 1.00 88.12 89 GLU A O 1
ATOM 662 N N . PHE A 1 90 ? 16.655 -0.603 -11.628 1.00 90.75 90 PHE A N 1
ATOM 663 C CA . PHE A 1 90 ? 15.797 -1.588 -11.002 1.00 90.75 90 PHE A CA 1
ATOM 664 C C . PHE A 1 90 ? 15.523 -1.193 -9.562 1.00 90.75 90 PHE A C 1
ATOM 666 O O . PHE A 1 90 ? 16.371 -0.616 -8.879 1.00 90.75 90 PHE A O 1
ATOM 673 N N . TYR A 1 91 ? 14.343 -1.563 -9.085 1.00 89.06 91 TYR A N 1
ATOM 674 C CA . TYR A 1 91 ? 14.090 -1.650 -7.657 1.00 89.06 91 TYR A CA 1
ATOM 675 C C . TYR A 1 91 ? 14.950 -2.763 -7.036 1.00 89.06 91 TYR A C 1
ATOM 677 O O . TYR A 1 91 ? 15.443 -3.658 -7.731 1.00 89.06 91 TYR A O 1
ATOM 685 N N . ALA A 1 92 ? 15.101 -2.744 -5.709 1.00 89.81 92 ALA A N 1
ATOM 686 C CA . ALA A 1 92 ? 15.893 -3.741 -4.981 1.00 89.81 92 ALA A CA 1
ATOM 687 C C . ALA A 1 92 ? 15.417 -5.194 -5.214 1.00 89.81 92 ALA A C 1
ATOM 689 O O . ALA A 1 92 ? 16.200 -6.133 -5.088 1.00 89.81 92 ALA A O 1
ATOM 690 N N . ASP A 1 93 ? 14.152 -5.382 -5.599 1.00 89.50 93 ASP A N 1
ATOM 691 C CA . ASP A 1 93 ? 13.528 -6.673 -5.903 1.00 89.50 93 ASP A CA 1
ATOM 692 C C . ASP A 1 93 ? 13.585 -7.073 -7.392 1.00 89.50 93 ASP A C 1
ATOM 694 O O . ASP A 1 93 ? 12.979 -8.070 -7.779 1.00 89.50 93 ASP A O 1
ATOM 698 N N . ARG A 1 94 ? 14.354 -6.351 -8.224 1.00 93.25 94 ARG A N 1
ATOM 699 C CA . ARG A 1 94 ? 14.547 -6.595 -9.672 1.00 93.25 94 ARG A CA 1
ATOM 700 C C . ARG A 1 94 ? 13.347 -6.274 -10.565 1.00 93.25 94 ARG A C 1
ATOM 702 O O . ARG A 1 94 ? 13.285 -6.734 -11.709 1.00 93.25 94 ARG A O 1
ATOM 709 N N . ARG A 1 95 ? 12.401 -5.472 -10.084 1.00 94.00 95 ARG A N 1
ATOM 710 C CA . ARG A 1 95 ? 11.420 -4.833 -10.967 1.00 94.00 95 ARG A CA 1
ATOM 711 C C . ARG A 1 95 ? 12.050 -3.678 -11.721 1.00 94.00 95 ARG A C 1
ATOM 713 O O . ARG A 1 95 ? 12.933 -3.005 -11.193 1.00 94.00 95 ARG A O 1
ATOM 720 N N . LEU A 1 96 ? 11.586 -3.445 -12.943 1.00 91.50 96 LEU A N 1
ATOM 721 C CA . LEU A 1 96 ? 12.067 -2.341 -13.761 1.00 91.50 96 LEU A CA 1
ATOM 722 C C . LEU A 1 96 ? 11.543 -1.012 -13.206 1.00 91.50 96 LEU A C 1
ATOM 724 O O . LEU A 1 96 ? 10.335 -0.830 -13.093 1.00 91.50 96 LEU A O 1
ATOM 728 N N . LYS A 1 97 ? 12.456 -0.105 -12.855 1.00 88.19 97 LYS A N 1
ATOM 729 C CA . LYS A 1 97 ? 12.142 1.252 -12.396 1.00 88.19 97 LYS A CA 1
ATOM 730 C C . LYS A 1 97 ? 12.161 2.234 -13.560 1.00 88.19 97 LYS A C 1
ATOM 732 O O . LYS A 1 97 ? 11.238 3.024 -13.738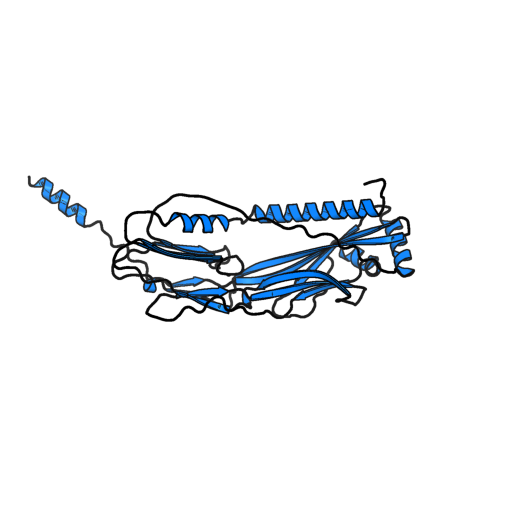 1.00 88.19 97 LYS A O 1
ATOM 737 N N . SER A 1 98 ? 13.217 2.180 -14.362 1.00 86.00 98 SER A N 1
ATOM 738 C CA . SER A 1 98 ? 13.367 3.045 -15.522 1.00 86.00 98 SER A CA 1
ATOM 739 C C . SER A 1 98 ? 14.173 2.369 -16.622 1.00 86.00 98 SER A C 1
ATOM 741 O O . SER A 1 98 ? 15.039 1.526 -16.370 1.00 86.00 98 SER A O 1
ATOM 743 N N . VAL A 1 99 ? 13.886 2.769 -17.857 1.00 84.31 99 VAL A N 1
ATOM 744 C CA . VAL A 1 99 ? 14.781 2.591 -18.998 1.00 84.31 99 VAL A CA 1
ATOM 745 C C . VAL A 1 99 ? 15.116 3.972 -19.506 1.00 84.31 99 VAL A C 1
ATOM 747 O O . VAL A 1 99 ? 14.219 4.735 -19.852 1.00 84.31 99 VAL A O 1
ATOM 750 N N . ASN A 1 100 ? 16.398 4.283 -19.583 1.00 79.19 100 ASN A N 1
ATOM 751 C CA . ASN A 1 100 ? 16.885 5.468 -20.251 1.00 79.19 100 ASN A CA 1
ATOM 752 C C . ASN A 1 100 ? 17.905 5.037 -21.302 1.00 79.19 100 ASN A C 1
ATOM 754 O O . ASN A 1 100 ? 19.037 4.688 -20.979 1.00 79.19 100 ASN A O 1
ATOM 758 N N . ALA A 1 101 ? 17.481 5.044 -22.560 1.00 66.12 101 ALA A N 1
ATOM 759 C CA . ALA A 1 101 ? 18.364 4.912 -23.700 1.00 66.12 101 ALA A CA 1
ATOM 760 C C . ALA A 1 101 ? 18.685 6.323 -24.203 1.00 66.12 101 ALA A C 1
ATOM 762 O O . ALA A 1 101 ? 17.867 6.971 -24.868 1.00 66.12 101 ALA A O 1
ATOM 763 N N . THR A 1 102 ? 19.863 6.820 -23.835 1.00 59.41 102 THR A N 1
ATOM 764 C CA . THR A 1 102 ? 20.346 8.142 -24.232 1.00 59.41 102 THR A CA 1
ATOM 765 C C . THR A 1 102 ? 21.607 8.039 -25.078 1.00 59.41 102 THR A C 1
ATOM 767 O O . THR A 1 102 ? 22.250 7.013 -25.240 1.00 59.41 102 THR A O 1
ATOM 770 N N . THR A 1 103 ? 21.955 9.166 -25.667 1.00 53.09 103 THR A N 1
ATOM 771 C CA . THR A 1 103 ? 23.306 9.503 -26.118 1.00 53.09 103 THR A CA 1
ATOM 772 C C . THR A 1 103 ? 23.592 10.850 -25.406 1.00 53.09 103 THR A C 1
ATOM 774 O O . THR A 1 103 ? 22.638 11.545 -25.068 1.00 53.09 103 THR A O 1
ATOM 777 N N . THR A 1 104 ? 24.810 11.248 -25.028 1.00 44.34 104 THR A N 1
ATOM 778 C CA . THR A 1 104 ? 25.073 12.231 -23.913 1.00 44.34 104 THR A CA 1
ATOM 779 C C . THR A 1 104 ? 25.076 13.742 -24.297 1.00 44.34 104 THR A C 1
ATOM 781 O O . THR A 1 104 ? 24.957 14.024 -25.489 1.00 44.34 104 THR A O 1
ATOM 784 N N . GLY A 1 105 ? 25.112 14.783 -23.410 1.00 29.17 105 GLY A N 1
ATOM 785 C CA . GLY A 1 105 ? 25.447 14.927 -21.955 1.00 29.17 105 GLY A CA 1
ATOM 786 C C . GLY A 1 105 ? 24.699 16.045 -21.132 1.00 29.17 105 GLY A C 1
ATOM 787 O O . GLY A 1 105 ? 23.643 16.489 -21.569 1.00 29.17 105 GLY A O 1
ATOM 788 N N . GLN A 1 106 ? 25.226 16.444 -19.942 1.00 34.56 106 GLN A N 1
ATOM 789 C CA . GLN A 1 106 ? 24.547 16.585 -18.604 1.00 34.56 106 GLN A CA 1
ATOM 790 C C . GLN A 1 106 ? 24.095 17.983 -18.051 1.00 34.56 106 GLN A C 1
ATOM 792 O O . GLN A 1 106 ? 24.772 18.983 -18.287 1.00 34.56 106 GLN A O 1
ATOM 797 N N . GLY A 1 107 ? 23.057 17.995 -17.174 1.00 30.56 107 GLY A N 1
ATOM 798 C CA . GLY A 1 107 ? 22.696 19.042 -16.166 1.00 30.56 107 GLY A CA 1
ATOM 799 C C . GLY A 1 107 ? 21.268 18.915 -15.527 1.00 30.56 107 GLY A C 1
ATOM 800 O O . GLY A 1 107 ? 20.338 18.579 -16.248 1.00 30.56 107 GLY A O 1
ATOM 801 N N . GLU A 1 108 ? 21.102 19.163 -14.202 1.00 32.38 108 GLU A N 1
ATOM 802 C CA . GLU A 1 108 ? 19.916 18.974 -13.272 1.00 32.38 108 GLU A CA 1
ATOM 803 C C . GLU A 1 108 ? 18.846 20.136 -13.281 1.00 32.38 108 GLU A C 1
ATOM 805 O O . GLU A 1 108 ? 19.080 21.044 -14.084 1.00 32.38 108 GLU A O 1
ATOM 810 N N . PRO A 1 109 ? 17.763 20.287 -12.420 1.00 52.59 109 PRO A N 1
ATOM 811 C CA . PRO A 1 109 ? 17.159 19.492 -11.283 1.00 52.59 109 PRO A CA 1
ATOM 812 C C . PRO A 1 109 ? 15.572 19.446 -11.059 1.00 52.59 109 PRO A C 1
ATOM 814 O O . PRO A 1 109 ? 14.841 20.240 -11.640 1.00 52.59 109 PRO A O 1
ATOM 817 N N . ILE A 1 110 ? 15.108 18.577 -10.102 1.00 31.28 110 ILE A N 1
ATOM 818 C CA . ILE A 1 110 ? 14.064 18.591 -8.977 1.00 31.28 110 ILE A CA 1
ATOM 819 C C . ILE A 1 110 ? 12.503 18.782 -9.165 1.00 31.28 110 ILE A C 1
ATOM 821 O O . ILE A 1 110 ? 12.085 19.696 -9.865 1.00 31.28 110 ILE A O 1
ATOM 825 N N . ILE A 1 111 ? 11.640 18.013 -8.415 1.00 32.91 111 ILE A N 1
ATOM 826 C CA . ILE A 1 111 ? 10.549 18.419 -7.424 1.00 32.91 111 ILE A CA 1
ATOM 827 C C . ILE A 1 111 ? 9.581 17.256 -6.952 1.00 32.91 111 ILE A C 1
ATOM 829 O O . ILE A 1 111 ? 9.386 16.281 -7.661 1.00 32.91 111 ILE A O 1
ATOM 833 N N . LYS A 1 112 ? 9.000 17.400 -5.726 1.00 36.47 112 LYS A N 1
ATOM 834 C CA . LYS A 1 112 ? 8.197 16.524 -4.796 1.00 36.47 112 LYS A CA 1
ATOM 835 C C . LYS A 1 112 ? 6.649 16.431 -4.973 1.00 36.47 112 LYS A C 1
ATOM 837 O O . LYS A 1 112 ? 6.060 17.289 -5.620 1.00 36.47 112 LYS A O 1
ATOM 842 N N . SER A 1 113 ? 5.990 15.521 -4.211 1.00 30.50 113 SER A N 1
ATOM 843 C CA . SER A 1 113 ? 4.512 15.413 -4.002 1.00 30.50 113 SER A CA 1
ATOM 844 C C . SER A 1 113 ? 4.044 15.307 -2.518 1.00 30.50 113 SER A C 1
ATOM 846 O O . SER A 1 113 ? 4.863 15.091 -1.629 1.00 30.50 113 SER A O 1
ATOM 848 N N . ALA A 1 114 ? 2.731 15.490 -2.245 1.00 28.41 114 ALA A N 1
ATOM 849 C CA . ALA A 1 114 ? 2.101 15.760 -0.928 1.00 28.41 114 ALA A CA 1
ATOM 850 C C . ALA A 1 114 ? 1.007 14.747 -0.478 1.00 28.41 114 ALA A C 1
ATOM 852 O O . ALA A 1 114 ? 0.424 14.052 -1.304 1.00 28.41 114 ALA A O 1
ATOM 853 N N . VAL A 1 115 ? 0.687 14.719 0.832 1.00 29.83 115 VAL A N 1
ATOM 854 C CA . VAL A 1 115 ? -0.289 13.813 1.495 1.00 29.83 115 VAL A CA 1
ATOM 855 C C . VAL A 1 115 ? -1.555 14.563 1.948 1.00 29.83 115 VAL A C 1
ATOM 857 O O . VAL A 1 115 ? -1.464 15.662 2.491 1.00 29.83 115 VAL A O 1
ATOM 860 N N . SER A 1 116 ? -2.735 13.951 1.781 1.00 33.34 116 SER A N 1
ATOM 861 C CA . SER A 1 116 ? -4.043 14.481 2.204 1.00 33.34 1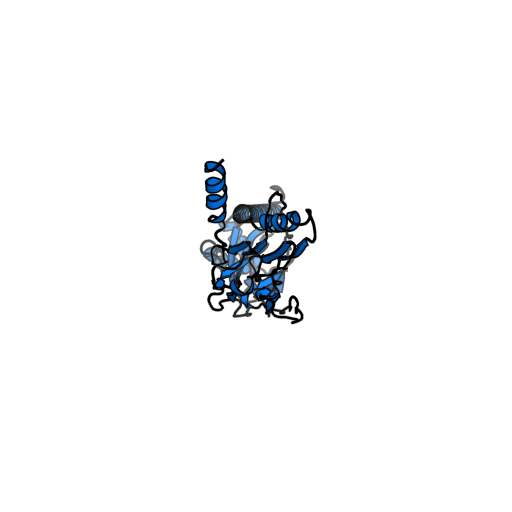16 SER A CA 1
ATOM 862 C C . SER A 1 116 ? -4.540 13.886 3.534 1.00 33.34 116 SER A C 1
ATOM 864 O O . SER A 1 116 ? -4.591 12.667 3.686 1.00 33.34 116 SER A O 1
ATOM 866 N N . LEU A 1 117 ? -4.979 14.744 4.462 1.00 31.53 117 LEU A N 1
ATOM 867 C CA . LEU A 1 117 ? -5.669 14.396 5.716 1.00 31.53 117 LEU A CA 1
ATOM 868 C C . LEU A 1 117 ? -7.185 14.246 5.487 1.00 31.53 117 LEU A C 1
ATOM 870 O O . LEU A 1 117 ? -7.806 15.143 4.919 1.00 31.53 117 LEU A O 1
ATOM 874 N N . LEU A 1 118 ? -7.793 13.157 5.971 1.00 33.91 118 LEU A N 1
ATOM 875 C CA . LEU A 1 118 ? -9.252 12.966 5.994 1.00 33.91 118 LEU A CA 1
ATOM 876 C C . LEU A 1 118 ? -9.829 13.158 7.406 1.00 33.91 118 LEU A C 1
ATOM 878 O O . LEU A 1 118 ? -9.188 12.847 8.410 1.00 33.91 118 LEU A O 1
ATOM 882 N N . ALA A 1 119 ? -11.051 13.693 7.459 1.00 39.00 119 ALA A N 1
ATOM 883 C CA . ALA A 1 119 ? -11.765 14.095 8.669 1.00 39.00 119 ALA A CA 1
ATOM 884 C C . ALA A 1 119 ? -12.423 12.916 9.413 1.00 39.00 119 ALA A C 1
ATOM 886 O O . ALA A 1 119 ? -12.921 11.972 8.803 1.00 39.00 119 ALA A O 1
ATOM 887 N N . ALA A 1 120 ? -12.477 13.008 10.745 1.00 41.91 120 ALA A N 1
ATOM 888 C CA . ALA A 1 120 ? -13.140 12.034 11.609 1.00 41.91 120 ALA A CA 1
ATOM 889 C C . ALA A 1 120 ? -14.674 12.147 11.506 1.00 41.91 120 ALA A C 1
ATOM 891 O O . ALA A 1 120 ? -15.254 13.139 11.947 1.00 41.91 120 ALA A O 1
ATOM 892 N N . ALA A 1 121 ? -15.339 11.120 10.974 1.00 43.47 121 ALA A N 1
ATOM 893 C CA . ALA A 1 121 ? -16.794 11.004 11.036 1.00 43.47 121 ALA A CA 1
ATOM 894 C C . ALA A 1 121 ? -17.226 10.537 12.439 1.00 43.47 121 ALA A C 1
ATOM 896 O O . ALA A 1 121 ? -16.751 9.515 12.935 1.00 43.47 121 ALA A O 1
ATOM 897 N N . ALA A 1 122 ? -18.124 11.283 13.085 1.00 48.97 122 ALA A N 1
ATOM 898 C CA . ALA A 1 122 ? -18.828 10.833 14.282 1.00 48.97 122 ALA A CA 1
ATOM 899 C C . ALA A 1 122 ? -20.164 10.217 13.846 1.00 48.97 122 ALA A C 1
ATOM 901 O O . ALA A 1 122 ? -20.983 10.907 13.246 1.00 48.97 122 ALA A O 1
ATOM 902 N N . LEU A 1 123 ? -20.372 8.927 14.108 1.00 52.44 123 LEU A N 1
ATOM 903 C CA . LEU A 1 123 ? -21.665 8.281 13.888 1.00 52.44 123 LEU A CA 1
ATOM 904 C C . LEU A 1 123 ? -22.540 8.512 15.125 1.00 52.44 123 LEU A C 1
ATOM 906 O O . LEU A 1 123 ? -22.207 8.035 16.208 1.00 52.44 123 LEU A O 1
ATOM 910 N N . GLU A 1 124 ? -23.647 9.240 14.977 1.00 53.47 124 GLU A N 1
ATOM 911 C CA . GLU A 1 124 ? -24.692 9.308 16.003 1.00 53.47 124 GLU A CA 1
ATOM 912 C C . GLU A 1 124 ? -25.490 7.996 15.972 1.00 53.47 124 GLU A C 1
ATOM 914 O O . GLU A 1 124 ? -26.318 7.778 15.090 1.00 53.47 124 GLU A O 1
ATOM 919 N N . GLN A 1 125 ? -25.202 7.080 16.900 1.00 65.31 125 GLN A N 1
ATOM 920 C CA . GLN A 1 125 ? -25.968 5.844 17.085 1.00 65.31 125 GLN A CA 1
ATOM 921 C C . GLN A 1 125 ? -26.798 5.925 18.368 1.00 65.31 125 GLN A C 1
ATOM 923 O O . GLN A 1 125 ? -26.324 6.395 19.401 1.00 65.31 125 GLN A O 1
ATOM 928 N N . SER A 1 126 ? -28.039 5.435 18.315 1.00 72.75 126 SER A N 1
ATOM 929 C CA . SER A 1 126 ? -28.831 5.171 19.517 1.00 72.75 126 SER A CA 1
ATOM 930 C C . SER A 1 126 ? -28.196 4.011 20.287 1.00 72.75 126 SER A C 1
ATOM 932 O O . SER A 1 126 ? -28.117 2.898 19.764 1.00 72.75 126 SER A O 1
ATOM 934 N N . TYR A 1 127 ? -27.741 4.263 21.512 1.00 82.94 127 TYR A N 1
ATOM 935 C CA . TYR A 1 127 ? -27.065 3.260 22.332 1.00 82.94 127 TYR A CA 1
ATOM 936 C C . TYR A 1 127 ? -28.054 2.472 23.194 1.00 82.94 127 TYR A C 1
ATOM 938 O O . TYR A 1 127 ? -28.927 3.054 23.839 1.00 82.94 127 TYR A O 1
ATOM 946 N N . ASP A 1 128 ? -27.902 1.147 23.228 1.00 89.38 128 ASP A N 1
ATOM 947 C CA . ASP A 1 128 ? -28.641 0.303 24.166 1.00 89.38 128 ASP A CA 1
ATOM 948 C C . ASP A 1 128 ? -28.052 0.382 25.592 1.00 89.38 128 ASP A C 1
ATOM 950 O O . ASP A 1 128 ? -26.937 0.863 25.815 1.00 89.38 128 ASP A O 1
ATOM 954 N N . ALA A 1 129 ? -28.799 -0.106 26.587 1.00 91.00 129 ALA A N 1
ATOM 955 C CA . ALA A 1 129 ? -28.366 -0.084 27.987 1.00 91.00 129 ALA A CA 1
ATOM 956 C C . ALA A 1 129 ? -27.069 -0.883 28.242 1.00 91.00 129 ALA A C 1
ATOM 958 O O . ALA A 1 129 ? -26.302 -0.544 29.144 1.00 91.00 129 ALA A O 1
ATOM 959 N N . SER A 1 130 ? -26.792 -1.913 27.435 1.00 91.31 130 SER A N 1
ATOM 960 C CA . SER A 1 130 ? -25.588 -2.741 27.573 1.00 91.31 130 SER A CA 1
ATOM 961 C C . SER A 1 130 ? -24.321 -1.998 27.140 1.00 91.31 130 SER A C 1
ATOM 963 O O . SER A 1 130 ? -23.244 -2.216 27.701 1.00 91.31 130 SER A O 1
ATOM 965 N N . VAL A 1 131 ? -24.444 -1.073 26.184 1.00 90.31 131 VAL A N 1
ATOM 966 C CA . VAL A 1 131 ? -23.363 -0.170 25.775 1.00 90.31 131 VAL A CA 1
ATOM 967 C C . VAL A 1 131 ? -23.012 0.800 26.907 1.00 90.31 131 VAL A C 1
ATOM 969 O O . VAL A 1 131 ? -21.834 0.987 27.214 1.00 90.31 131 VAL A O 1
ATOM 972 N N . VAL A 1 132 ? -24.018 1.361 27.582 1.00 93.06 132 VAL A N 1
ATOM 973 C CA . VAL A 1 132 ? -23.815 2.268 28.726 1.00 93.06 132 VAL A CA 1
ATOM 974 C C . VAL A 1 132 ? -23.092 1.556 29.874 1.00 93.06 132 VAL A C 1
ATOM 976 O O . VAL A 1 132 ? -22.118 2.084 30.416 1.00 93.06 132 VAL A O 1
ATOM 979 N N . GLU A 1 133 ? -23.505 0.329 30.208 1.00 95.12 133 GLU A N 1
ATOM 980 C CA . GLU A 1 133 ? -22.849 -0.499 31.231 1.00 95.12 133 GLU A CA 1
ATOM 981 C C . GLU A 1 133 ? -21.372 -0.756 30.890 1.00 95.12 133 GLU A C 1
ATOM 983 O O . GLU A 1 133 ? -20.484 -0.587 31.732 1.00 95.12 133 GLU A O 1
ATOM 988 N N . LYS A 1 134 ? -21.076 -1.081 29.626 1.00 94.88 134 LYS A N 1
ATOM 989 C CA . LYS A 1 134 ? -19.697 -1.283 29.166 1.00 94.88 134 LYS A CA 1
ATOM 990 C C . LYS A 1 134 ? -18.859 -0.007 29.230 1.00 94.88 134 LYS A C 1
ATOM 992 O O . LYS A 1 134 ? -17.670 -0.088 29.537 1.00 94.88 134 LYS A O 1
ATOM 997 N N . CYS A 1 135 ? -19.452 1.165 29.010 1.00 94.31 135 CYS A N 1
ATOM 998 C CA . CYS A 1 135 ? -18.752 2.437 29.190 1.00 94.31 135 CYS A CA 1
ATOM 999 C C . CYS A 1 135 ? -18.427 2.725 30.664 1.00 94.31 135 CYS A C 1
ATOM 1001 O O . CYS A 1 135 ? -17.370 3.270 30.986 1.00 94.31 135 CYS A O 1
ATOM 1003 N N . GLN A 1 136 ? -19.306 2.333 31.588 1.00 95.56 136 GLN A N 1
ATOM 1004 C CA . GLN A 1 136 ? -19.024 2.433 33.021 1.00 95.56 136 GLN A CA 1
ATOM 1005 C C . GLN A 1 136 ? -17.892 1.487 33.437 1.00 95.56 136 GLN A C 1
ATOM 1007 O O . GLN A 1 136 ? -17.013 1.889 34.197 1.00 95.56 136 GLN A O 1
ATOM 1012 N N . GLU A 1 137 ? -17.878 0.253 32.923 1.00 95.44 137 GLU A N 1
ATOM 1013 C CA . GLU A 1 137 ? -16.763 -0.687 33.115 1.00 95.44 137 GLU A CA 1
ATOM 1014 C C . GLU A 1 137 ? -15.448 -0.098 32.587 1.00 95.44 137 GLU A C 1
ATOM 1016 O O . GLU A 1 137 ? -14.439 -0.107 33.291 1.00 95.44 137 GLU A O 1
ATOM 1021 N N . PHE A 1 138 ? -15.471 0.494 31.389 1.00 95.75 138 PHE A N 1
ATOM 1022 C CA . PHE A 1 138 ? -14.317 1.184 30.817 1.00 95.75 138 PHE A CA 1
ATOM 1023 C C . PHE A 1 138 ? -13.786 2.278 31.755 1.00 95.75 138 PHE A C 1
ATOM 1025 O O . PHE A 1 138 ? -12.605 2.270 32.102 1.00 95.75 138 PHE A O 1
ATOM 1032 N N . LYS A 1 139 ? -14.655 3.171 32.245 1.00 95.81 139 LYS A N 1
ATOM 1033 C CA . LYS A 1 139 ? -14.262 4.230 33.189 1.00 95.81 139 LYS A CA 1
ATOM 1034 C C . LYS A 1 139 ? -13.706 3.689 34.505 1.00 95.81 139 LYS A C 1
ATOM 1036 O O . LYS A 1 139 ? -12.795 4.292 35.062 1.00 95.81 139 LYS A O 1
ATOM 1041 N N . LYS A 1 140 ? -14.203 2.553 35.006 1.00 96.31 140 LYS A N 1
ATOM 1042 C CA . LYS A 1 140 ? -13.640 1.911 36.209 1.00 96.31 140 LYS A CA 1
ATOM 1043 C C . LYS A 1 140 ? -12.191 1.466 35.996 1.00 96.31 140 LYS A C 1
ATOM 1045 O O . LYS A 1 140 ? -11.406 1.525 36.936 1.00 96.31 140 LYS A O 1
ATOM 1050 N N . HIS A 1 141 ? -11.838 1.035 34.785 1.00 95.12 141 HIS A N 1
ATOM 1051 C CA . HIS A 1 141 ? -10.486 0.578 34.458 1.00 95.12 141 HIS A CA 1
ATOM 1052 C C . HIS A 1 141 ? -9.533 1.704 34.042 1.00 95.12 141 HIS A C 1
ATOM 1054 O O . HIS A 1 141 ? -8.369 1.676 34.430 1.00 95.12 141 HIS A O 1
ATOM 1060 N N . PHE A 1 142 ? -10.010 2.677 33.262 1.00 95.31 142 PHE A N 1
ATOM 1061 C CA . PHE A 1 142 ? -9.164 3.691 32.616 1.00 95.31 142 PHE A CA 1
ATOM 1062 C C . PHE A 1 142 ? -9.398 5.121 33.128 1.00 95.31 142 PHE A C 1
ATOM 1064 O O . PHE A 1 142 ? -8.685 6.044 32.733 1.00 95.31 142 PHE A O 1
ATOM 1071 N N . GLY A 1 143 ? -10.374 5.341 34.010 1.00 94.31 143 GLY A N 1
ATOM 1072 C CA . GLY A 1 143 ? -10.753 6.678 34.463 1.00 94.31 143 GLY A CA 1
ATOM 1073 C C . GLY A 1 143 ? -11.222 7.552 33.298 1.00 94.31 143 GLY A C 1
ATOM 1074 O O . GLY A 1 143 ? -12.110 7.167 32.540 1.00 94.31 143 GLY A O 1
ATOM 1075 N N . GLU A 1 144 ? -10.607 8.728 33.154 1.00 91.00 144 GLU A N 1
ATOM 1076 C CA . GLU A 1 144 ? -10.831 9.650 32.028 1.00 91.00 144 GLU A CA 1
ATOM 1077 C C . GLU A 1 144 ? -9.857 9.429 30.855 1.00 91.00 144 GLU A C 1
ATOM 1079 O O . GLU A 1 144 ? -9.854 10.197 29.892 1.00 91.00 144 GLU A O 1
ATOM 1084 N N . GLN A 1 145 ? -8.987 8.416 30.929 1.00 92.50 145 GLN A N 1
ATOM 1085 C CA . GLN A 1 145 ? -8.040 8.137 29.854 1.00 92.50 145 GLN A CA 1
ATOM 1086 C C . GLN A 1 145 ? -8.743 7.508 28.650 1.00 92.50 145 GLN A C 1
ATOM 1088 O O . GLN A 1 145 ? -9.766 6.833 28.765 1.00 92.50 145 GLN A O 1
ATOM 1093 N N . THR A 1 146 ? -8.160 7.724 27.474 1.00 93.69 146 THR A N 1
ATOM 1094 C CA . THR A 1 146 ? -8.607 7.078 26.239 1.00 93.69 146 THR A CA 1
ATOM 1095 C C . THR A 1 146 ? -7.811 5.803 26.000 1.00 93.69 146 THR A C 1
ATOM 1097 O O . THR A 1 146 ? -6.647 5.697 26.388 1.00 93.69 146 THR A O 1
ATOM 1100 N N . LEU A 1 147 ? -8.433 4.834 25.338 1.00 95.62 147 LEU A N 1
ATOM 1101 C CA . LEU A 1 147 ? -7.801 3.585 24.937 1.00 95.62 147 LEU A CA 1
ATOM 1102 C C . LEU A 1 147 ? -7.653 3.573 23.421 1.00 95.62 147 LEU A C 1
ATOM 1104 O O . LEU A 1 147 ? -8.639 3.711 22.702 1.00 95.62 147 LEU A O 1
ATOM 1108 N N . THR A 1 148 ? -6.430 3.391 22.932 1.00 95.56 148 THR A N 1
ATOM 1109 C CA . THR A 1 148 ? -6.169 3.238 21.496 1.00 95.56 148 THR A CA 1
ATOM 1110 C C . THR A 1 148 ? -6.006 1.761 21.166 1.00 95.56 148 THR A C 1
ATOM 1112 O O . THR A 1 148 ? -5.206 1.072 21.790 1.00 95.56 148 THR A O 1
ATOM 1115 N N . LEU A 1 149 ? -6.776 1.291 20.192 1.00 96.00 149 LEU A N 1
ATOM 1116 C CA . LEU A 1 149 ? -6.769 -0.070 19.678 1.00 96.00 149 LEU A CA 1
ATOM 1117 C C . LEU A 1 149 ? -6.322 -0.041 18.222 1.00 96.00 149 LEU A C 1
ATOM 1119 O O . LEU A 1 149 ? -6.832 0.748 17.423 1.00 96.00 149 LEU A O 1
ATOM 1123 N N . ILE A 1 150 ? -5.378 -0.908 17.884 1.00 95.88 150 ILE A N 1
ATOM 1124 C CA . ILE A 1 150 ? -4.868 -1.068 16.529 1.00 95.88 150 ILE A CA 1
ATOM 1125 C C . ILE A 1 150 ? -5.380 -2.392 15.986 1.00 95.88 150 ILE A C 1
ATOM 1127 O O . ILE A 1 150 ? -5.262 -3.437 16.628 1.00 95.88 150 ILE A O 1
ATOM 1131 N N . TYR A 1 151 ? -5.927 -2.337 14.780 1.00 96.62 151 TYR A N 1
ATOM 1132 C CA . TYR A 1 151 ? -6.327 -3.511 14.033 1.00 96.62 151 TYR A CA 1
ATOM 1133 C C . TYR A 1 151 ? -5.648 -3.533 12.673 1.00 96.62 151 TYR A C 1
ATOM 1135 O O . TYR A 1 151 ? -5.357 -2.485 12.096 1.00 96.62 151 TYR A O 1
ATOM 1143 N N . ILE A 1 152 ? -5.424 -4.734 12.160 1.00 96.00 152 ILE A N 1
ATOM 1144 C CA . ILE A 1 152 ? -4.784 -4.985 10.876 1.00 96.00 152 ILE A CA 1
ATOM 1145 C C . ILE A 1 152 ? -5.647 -5.986 10.106 1.00 96.00 152 ILE A C 1
ATOM 1147 O O . ILE A 1 152 ? -6.172 -6.946 10.673 1.00 96.00 152 ILE A O 1
ATOM 1151 N N . ALA A 1 153 ? -5.814 -5.740 8.816 1.00 95.81 153 ALA A N 1
ATOM 1152 C CA . ALA A 1 153 ? -6.375 -6.671 7.855 1.00 95.81 153 ALA A CA 1
ATOM 1153 C C . ALA A 1 153 ? -5.395 -6.780 6.687 1.00 95.81 153 ALA A C 1
ATOM 1155 O O . ALA A 1 153 ? -4.998 -5.768 6.112 1.00 95.81 153 ALA A O 1
ATOM 1156 N N . GLU A 1 154 ? -5.011 -8.000 6.331 1.00 92.75 154 GLU A N 1
ATOM 1157 C CA . GLU A 1 154 ? -4.220 -8.274 5.133 1.00 92.75 154 GLU A CA 1
ATOM 1158 C C . GLU A 1 154 ? -5.111 -9.006 4.137 1.00 92.75 154 GLU A C 1
ATOM 1160 O O . GLU A 1 154 ? -5.707 -10.031 4.471 1.00 92.75 154 GLU A O 1
ATOM 1165 N N . GLN A 1 155 ? -5.227 -8.465 2.924 1.00 86.00 155 GLN A N 1
ATOM 1166 C CA . GLN A 1 155 ? -6.036 -9.063 1.868 1.00 86.00 155 GLN A CA 1
ATOM 1167 C C . GLN A 1 155 ? -5.123 -9.522 0.729 1.00 86.00 155 GLN A C 1
ATOM 1169 O O . GLN A 1 155 ? -4.545 -8.678 0.032 1.00 86.00 155 GLN A O 1
ATOM 1174 N N . PRO A 1 156 ? -5.017 -10.833 0.459 1.00 82.81 156 PRO A N 1
ATOM 1175 C CA . PRO A 1 156 ? -4.461 -11.282 -0.804 1.00 82.81 156 PRO A CA 1
ATOM 1176 C C . PRO A 1 156 ? -5.441 -10.941 -1.936 1.00 82.81 156 PRO A C 1
ATOM 1178 O O . PRO A 1 156 ? -6.629 -11.231 -1.848 1.00 82.81 156 PRO A O 1
ATOM 1181 N N . PHE A 1 157 ? -4.948 -10.402 -3.052 1.00 82.62 157 PHE A N 1
ATOM 1182 C CA . PHE A 1 157 ? -5.773 -10.061 -4.229 1.00 82.62 157 PHE A CA 1
ATOM 1183 C C . PHE A 1 157 ? -6.322 -11.269 -5.010 1.00 82.62 157 PHE A C 1
ATOM 1185 O O . PHE A 1 157 ? -6.864 -11.116 -6.109 1.00 82.62 157 PHE A O 1
ATOM 1192 N N . ASP A 1 158 ? -6.147 -12.474 -4.480 1.00 80.81 158 ASP A N 1
ATOM 1193 C CA . ASP A 1 158 ? -6.684 -13.707 -5.050 1.00 80.81 158 ASP A CA 1
ATOM 1194 C C . ASP A 1 158 ? -8.069 -14.039 -4.484 1.00 80.81 158 ASP A C 1
ATOM 1196 O O . ASP A 1 158 ? -8.791 -14.833 -5.081 1.00 80.81 158 ASP A O 1
ATOM 1200 N N . ASN A 1 159 ? -8.466 -13.378 -3.389 1.00 84.25 159 ASN A N 1
ATOM 1201 C CA . ASN A 1 159 ? -9.800 -13.459 -2.819 1.00 84.25 159 ASN A CA 1
ATOM 1202 C C . ASN A 1 159 ? -10.388 -12.043 -2.648 1.00 84.25 159 ASN A C 1
ATOM 1204 O O . ASN A 1 159 ? -9.709 -11.149 -2.146 1.00 84.25 159 ASN A O 1
ATOM 1208 N N . PHE A 1 160 ? -11.638 -11.841 -3.067 1.00 85.56 160 PHE A N 1
ATOM 1209 C CA . PHE A 1 160 ? -12.383 -10.582 -2.915 1.00 85.56 160 PHE A CA 1
ATOM 1210 C C . PHE A 1 160 ? -13.434 -10.643 -1.794 1.00 85.56 160 PHE A C 1
ATOM 1212 O O . PHE A 1 160 ? -14.277 -9.752 -1.691 1.00 85.56 160 PHE A O 1
ATOM 1219 N N . ASP A 1 161 ? -13.387 -11.685 -0.963 1.00 90.06 161 ASP A N 1
ATOM 1220 C CA . ASP A 1 161 ? -14.184 -11.778 0.255 1.00 90.06 161 ASP A CA 1
ATOM 1221 C C . ASP A 1 161 ? -13.794 -10.687 1.257 1.00 90.06 161 ASP A C 1
ATOM 1223 O O . ASP A 1 161 ? -12.639 -10.255 1.327 1.00 90.06 161 ASP A O 1
ATOM 1227 N N . ASP A 1 162 ? -14.763 -10.288 2.077 1.00 90.94 162 ASP A N 1
ATOM 1228 C CA . ASP A 1 162 ? -14.543 -9.360 3.180 1.00 90.94 162 ASP A CA 1
ATOM 1229 C C . ASP A 1 162 ? -13.604 -9.968 4.221 1.00 90.94 162 ASP A C 1
ATOM 1231 O O . ASP A 1 162 ? -13.911 -10.995 4.835 1.00 90.94 162 ASP A O 1
ATOM 1235 N N . VAL A 1 163 ? -12.498 -9.282 4.505 1.00 94.56 163 VAL A N 1
ATOM 1236 C CA . VAL A 1 163 ? -11.618 -9.644 5.615 1.00 94.56 163 VAL A CA 1
ATOM 1237 C C . VAL A 1 163 ? -11.956 -8.804 6.830 1.00 94.56 163 VAL A C 1
ATOM 1239 O O . VAL A 1 163 ? -11.967 -7.572 6.807 1.00 94.56 163 VAL A O 1
ATOM 1242 N N . ARG A 1 164 ? -12.228 -9.489 7.938 1.00 95.88 164 ARG A N 1
ATOM 1243 C CA . ARG A 1 164 ? -12.403 -8.841 9.236 1.00 95.88 164 ARG A CA 1
ATOM 1244 C C . ARG A 1 164 ? -11.055 -8.375 9.757 1.00 95.88 164 ARG A C 1
ATOM 1246 O O . ARG A 1 164 ? -10.079 -9.119 9.737 1.00 95.88 164 ARG A O 1
ATOM 1253 N N . PHE A 1 165 ? -11.034 -7.161 10.284 1.00 96.56 165 PHE A N 1
ATOM 1254 C CA . PHE A 1 165 ? -9.867 -6.640 10.977 1.00 96.56 165 PHE A CA 1
ATOM 1255 C C . PHE A 1 165 ? -9.579 -7.458 12.241 1.00 96.56 165 PHE A C 1
ATOM 1257 O O . PHE A 1 165 ? -10.462 -7.663 13.076 1.00 96.56 165 PHE A O 1
ATOM 1264 N N . ALA A 1 166 ? -8.328 -7.886 12.401 1.00 96.94 166 ALA A N 1
ATOM 1265 C CA . ALA A 1 166 ? -7.839 -8.525 13.613 1.00 96.94 166 ALA A CA 1
ATOM 1266 C C . ALA A 1 166 ? -7.116 -7.490 14.478 1.00 96.94 166 ALA A C 1
ATOM 1268 O O . ALA A 1 166 ? -6.333 -6.689 13.971 1.00 96.94 166 ALA A O 1
ATOM 1269 N N . ALA A 1 167 ? -7.383 -7.484 15.783 1.00 97.25 167 ALA A N 1
ATOM 1270 C CA . ALA A 1 167 ? -6.637 -6.637 16.707 1.00 97.25 167 ALA A CA 1
ATOM 1271 C C . ALA A 1 167 ? -5.174 -7.097 16.772 1.00 97.25 167 ALA A C 1
ATOM 1273 O O . ALA A 1 167 ? -4.909 -8.301 16.779 1.00 97.25 167 ALA A O 1
ATOM 1274 N N . ASP A 1 168 ? -4.238 -6.153 16.847 1.00 96.38 168 ASP A N 1
ATOM 1275 C CA . ASP A 1 168 ? -2.834 -6.492 17.056 1.00 96.38 168 ASP A CA 1
ATOM 1276 C C . ASP A 1 168 ? -2.611 -7.133 18.439 1.00 96.38 168 ASP A C 1
ATOM 1278 O O . ASP A 1 168 ? -3.476 -7.101 19.320 1.00 96.38 168 ASP A O 1
ATOM 1282 N N . THR A 1 169 ? -1.440 -7.735 18.652 1.00 96.38 169 THR A N 1
ATOM 1283 C CA . THR A 1 169 ? -1.145 -8.491 19.880 1.00 96.38 169 THR A CA 1
ATOM 1284 C C . THR A 1 169 ? -1.331 -7.656 21.152 1.00 96.38 169 THR A C 1
ATOM 1286 O O . THR A 1 169 ? -1.775 -8.180 22.173 1.00 96.38 169 THR A O 1
ATOM 1289 N N . GLN A 1 170 ? -1.025 -6.356 21.104 1.00 95.69 170 GLN A N 1
ATOM 1290 C CA . GLN A 1 170 ? -1.153 -5.454 22.253 1.00 95.69 170 GLN A CA 1
ATOM 1291 C C . GLN A 1 170 ? -2.611 -5.037 22.507 1.00 95.69 170 GLN A C 1
ATOM 1293 O O . GLN A 1 170 ? -3.023 -4.888 23.659 1.00 95.69 170 GLN A O 1
ATOM 1298 N N . SER A 1 171 ? -3.411 -4.905 21.448 1.00 96.50 171 SER A N 1
ATOM 1299 C CA . SER A 1 171 ? -4.813 -4.486 21.506 1.00 96.50 171 SER A CA 1
ATOM 1300 C C . SER A 1 171 ? -5.776 -5.652 21.721 1.00 96.50 171 SER A C 1
ATOM 1302 O O . SER A 1 171 ? -6.884 -5.431 22.204 1.00 96.50 171 SER A O 1
ATOM 1304 N N . ALA A 1 172 ? -5.386 -6.892 21.402 1.00 97.00 172 ALA A N 1
ATOM 1305 C CA . ALA A 1 172 ? -6.275 -8.057 21.360 1.00 97.00 172 ALA A CA 1
ATOM 1306 C C . ALA A 1 172 ? -7.068 -8.287 22.654 1.00 97.00 172 ALA A C 1
ATOM 1308 O O . ALA A 1 172 ? -8.279 -8.527 22.612 1.00 97.00 172 ALA A O 1
ATOM 1309 N N . ARG A 1 173 ? -6.414 -8.160 23.817 1.00 96.56 173 ARG A N 1
ATOM 1310 C CA . ARG A 1 173 ? -7.075 -8.308 25.124 1.00 96.56 173 ARG A CA 1
ATOM 1311 C C . ARG A 1 173 ? -8.229 -7.316 25.280 1.00 96.56 173 ARG A C 1
ATOM 1313 O O . ARG A 1 173 ? -9.339 -7.707 25.637 1.00 96.56 173 ARG A O 1
ATOM 1320 N N . TYR A 1 174 ? -7.969 -6.045 24.997 1.00 96.56 174 TYR A N 1
ATOM 1321 C CA . TYR A 1 174 ? -8.943 -4.979 25.193 1.00 96.56 174 TYR A CA 1
ATOM 1322 C C . TYR A 1 174 ? -9.986 -4.919 24.074 1.00 96.56 174 TYR A C 1
ATOM 1324 O O . TYR A 1 174 ? -11.152 -4.642 24.343 1.00 96.56 174 TYR A O 1
ATOM 1332 N N . ALA A 1 175 ? -9.604 -5.249 22.840 1.00 96.19 175 ALA A N 1
ATOM 1333 C CA . ALA A 1 175 ? -10.524 -5.362 21.716 1.00 96.19 175 ALA A CA 1
ATOM 1334 C C . ALA A 1 175 ? -11.617 -6.405 21.988 1.00 96.19 175 ALA A C 1
ATOM 1336 O O . ALA A 1 175 ? -12.781 -6.155 21.692 1.00 96.19 175 ALA A O 1
ATOM 1337 N N . ASN A 1 176 ? -11.269 -7.534 22.615 1.00 95.50 176 ASN A N 1
ATOM 1338 C CA . ASN A 1 176 ? -12.248 -8.539 23.028 1.00 95.50 176 ASN A CA 1
ATOM 1339 C C . ASN A 1 176 ? -13.129 -8.050 24.187 1.00 95.50 176 ASN A C 1
ATOM 1341 O O . ASN A 1 176 ? -14.348 -8.216 24.138 1.00 95.50 176 ASN A O 1
ATOM 1345 N N . GLN A 1 177 ? -12.538 -7.408 25.201 1.00 95.81 177 GLN A N 1
ATOM 1346 C CA . GLN A 1 177 ? -13.280 -6.891 26.359 1.00 95.81 177 GLN A CA 1
ATOM 1347 C C . GLN A 1 177 ? -14.308 -5.816 25.963 1.00 95.81 177 GLN A C 1
ATOM 1349 O O . GLN A 1 177 ? -15.445 -5.832 26.442 1.00 95.81 177 GLN A O 1
ATOM 1354 N N . PHE A 1 178 ? -13.932 -4.916 25.050 1.00 95.69 178 PHE A N 1
ATOM 1355 C CA . PHE A 1 178 ? -14.747 -3.780 24.611 1.00 95.69 178 PHE A CA 1
ATOM 1356 C C . PHE A 1 178 ? -15.363 -3.974 23.225 1.00 95.69 178 PHE A C 1
ATOM 1358 O O . PHE A 1 178 ? -15.815 -3.010 22.607 1.00 95.69 178 PHE A O 1
ATOM 1365 N N . LYS A 1 179 ? -15.452 -5.221 22.745 1.00 95.44 179 LYS A N 1
ATOM 1366 C CA . LYS A 1 179 ? -15.967 -5.540 21.407 1.00 95.44 179 LYS A CA 1
ATOM 1367 C C . LYS A 1 179 ? -17.357 -4.952 21.146 1.00 95.44 179 LYS A C 1
ATOM 1369 O O . LYS A 1 179 ? -17.619 -4.453 20.059 1.00 95.44 179 LYS A O 1
ATOM 1374 N N . LYS A 1 180 ? -18.235 -4.960 22.156 1.00 92.88 180 LYS A N 1
ATOM 1375 C CA . LYS A 1 180 ? -19.583 -4.372 22.064 1.00 92.88 180 LYS A CA 1
ATOM 1376 C C . LYS A 1 180 ? -19.581 -2.847 21.898 1.00 92.88 180 LYS A C 1
ATOM 1378 O O . LYS A 1 180 ? -20.479 -2.332 21.251 1.00 92.88 180 LYS A O 1
ATOM 1383 N N . LEU A 1 181 ? -18.597 -2.144 22.468 1.00 93.12 181 LEU A N 1
ATOM 1384 C CA . LEU A 1 181 ? -18.466 -0.685 22.332 1.00 93.12 181 LEU A CA 1
ATOM 1385 C C . LEU A 1 181 ? -17.892 -0.301 20.971 1.00 93.12 181 LEU A C 1
ATOM 1387 O O . LEU A 1 181 ? -18.286 0.692 20.373 1.00 93.12 181 LEU A O 1
ATOM 1391 N N . VAL A 1 182 ? -16.914 -1.080 20.517 1.00 94.12 182 VAL A N 1
ATOM 1392 C CA . VAL A 1 182 ? -16.095 -0.753 19.352 1.00 94.12 182 VAL A CA 1
ATOM 1393 C C . VAL A 1 182 ? -16.722 -1.271 18.051 1.00 94.12 182 VAL A C 1
ATOM 1395 O O . VAL A 1 182 ? -16.512 -0.684 16.990 1.00 94.12 182 VAL A O 1
ATOM 1398 N N . GLY A 1 183 ? -17.505 -2.349 18.125 1.00 94.31 183 GLY A N 1
ATOM 1399 C CA . GL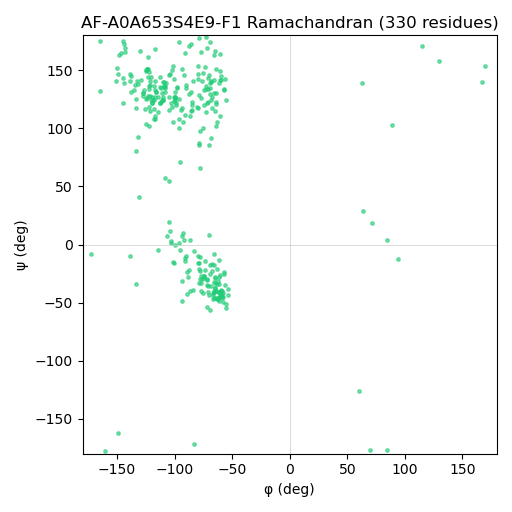Y A 1 183 ? -18.069 -3.025 16.961 1.00 94.31 183 GLY A CA 1
ATOM 1400 C C . GLY A 1 183 ? -17.010 -3.754 16.132 1.00 94.31 183 GLY A C 1
ATOM 1401 O O . GLY A 1 183 ? -15.822 -3.770 16.465 1.00 94.31 183 GLY A O 1
ATOM 1402 N N . ASP A 1 184 ? -17.439 -4.342 15.020 1.00 95.56 184 ASP A N 1
ATOM 1403 C CA . ASP A 1 184 ? -16.538 -4.968 14.055 1.00 95.56 184 ASP A CA 1
ATOM 1404 C C . ASP A 1 184 ? -16.114 -3.954 12.970 1.00 95.56 184 ASP A C 1
ATOM 1406 O O . ASP A 1 184 ? -16.655 -2.846 12.837 1.00 95.56 184 ASP A O 1
ATOM 1410 N N . ALA A 1 185 ? -15.068 -4.306 12.229 1.00 95.81 185 ALA A N 1
ATOM 1411 C CA . ALA A 1 185 ? -14.642 -3.606 11.027 1.00 95.81 185 ALA A CA 1
ATOM 1412 C C . ALA A 1 185 ? -14.260 -4.629 9.969 1.00 95.81 185 ALA A C 1
ATOM 1414 O O . ALA A 1 185 ? -13.685 -5.675 10.293 1.00 95.81 185 ALA A O 1
ATOM 1415 N N . CYS A 1 186 ? -14.537 -4.303 8.714 1.00 96.19 186 CYS A N 1
ATOM 1416 C CA . CYS A 1 186 ? -14.223 -5.166 7.589 1.00 96.19 186 CYS A CA 1
ATOM 1417 C C . CYS A 1 186 ? -13.543 -4.364 6.488 1.00 96.19 186 CYS A C 1
ATOM 1419 O O . CYS A 1 186 ? -13.866 -3.198 6.234 1.00 96.19 186 CYS A O 1
ATOM 1421 N N . PHE A 1 187 ? -12.561 -5.005 5.874 1.00 95.69 187 PHE A N 1
ATOM 1422 C CA . PHE A 1 187 ? -11.851 -4.516 4.719 1.00 95.69 187 PHE A CA 1
ATOM 1423 C C . PHE A 1 187 ? -12.330 -5.283 3.500 1.00 95.69 187 PHE A C 1
ATOM 1425 O O . PHE A 1 187 ? -12.340 -6.513 3.495 1.00 95.69 187 PHE A O 1
ATOM 1432 N N . ARG A 1 188 ? -12.746 -4.542 2.479 1.00 93.94 188 ARG A N 1
ATOM 1433 C CA . ARG A 1 188 ? -13.237 -5.101 1.231 1.00 93.94 188 ARG A CA 1
ATOM 1434 C C . ARG A 1 188 ? -12.398 -4.608 0.079 1.00 93.94 188 ARG A C 1
ATOM 1436 O O . ARG A 1 188 ? -12.152 -3.410 -0.052 1.00 93.94 188 ARG A O 1
ATOM 1443 N N . VAL A 1 189 ? -12.095 -5.528 -0.818 1.00 93.19 189 VAL A N 1
ATOM 1444 C CA . VAL A 1 189 ? -11.540 -5.255 -2.138 1.00 93.19 189 VAL A CA 1
ATOM 1445 C C . VAL A 1 189 ? -12.522 -5.840 -3.144 1.00 93.19 189 VAL A C 1
ATOM 1447 O O . VAL A 1 189 ? -12.910 -6.993 -2.994 1.00 93.19 189 VAL A O 1
ATOM 1450 N N . LYS A 1 190 ? -12.978 -5.074 -4.141 1.00 91.94 190 LYS A N 1
ATOM 1451 C CA . LYS A 1 190 ? -13.845 -5.636 -5.199 1.00 91.94 190 LYS A CA 1
ATOM 1452 C C . LYS A 1 190 ? -13.022 -6.026 -6.420 1.00 91.94 190 LY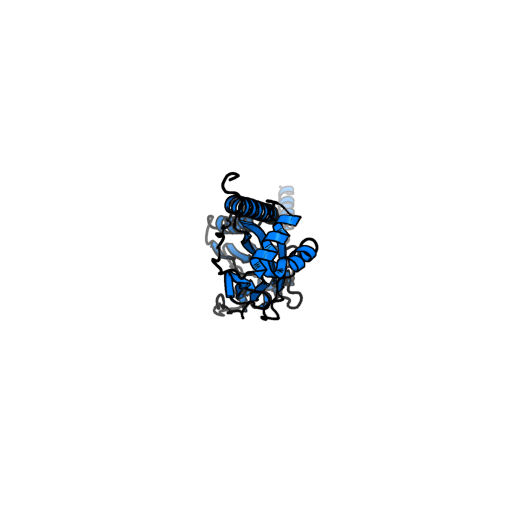S A C 1
ATOM 1454 O O . LYS A 1 190 ? -11.833 -5.745 -6.486 1.00 91.94 190 LYS A O 1
ATOM 1459 N N . ALA A 1 191 ? -13.660 -6.660 -7.399 1.00 88.31 191 ALA A N 1
ATOM 1460 C CA . ALA A 1 191 ? -13.010 -7.001 -8.656 1.00 88.31 191 ALA A CA 1
ATOM 1461 C C . ALA A 1 191 ? -12.411 -5.761 -9.344 1.00 88.31 191 ALA A C 1
ATOM 1463 O O . ALA A 1 191 ? -12.979 -4.667 -9.327 1.00 88.31 191 ALA A O 1
ATOM 1464 N N . ALA A 1 192 ? -11.248 -5.967 -9.953 1.00 84.81 192 ALA A N 1
ATOM 1465 C CA . ALA A 1 192 ? -10.523 -4.953 -10.691 1.00 84.81 192 ALA A CA 1
ATOM 1466 C C . ALA A 1 192 ? -11.264 -4.572 -11.977 1.00 84.81 192 ALA A C 1
ATOM 1468 O O . ALA A 1 192 ? -11.734 -5.447 -12.705 1.00 84.81 192 ALA A O 1
ATOM 1469 N N . THR A 1 193 ? -11.283 -3.286 -12.316 1.00 78.50 193 THR A N 1
ATOM 1470 C CA . THR A 1 193 ? -11.555 -2.857 -13.691 1.00 78.50 193 THR A CA 1
ATOM 1471 C C . THR A 1 193 ? -10.216 -2.717 -14.400 1.00 78.50 193 THR A C 1
ATOM 1473 O O . THR A 1 193 ? -9.460 -1.786 -14.119 1.00 78.50 193 THR A O 1
ATOM 1476 N N . ALA A 1 194 ? -9.889 -3.663 -15.282 1.00 71.88 194 ALA A N 1
ATOM 1477 C CA . ALA A 1 194 ? -8.705 -3.543 -16.123 1.00 71.88 194 ALA A CA 1
ATOM 1478 C C . ALA A 1 194 ? -8.879 -2.337 -17.058 1.00 71.88 194 ALA A C 1
ATOM 1480 O O . ALA A 1 194 ? -9.831 -2.288 -17.837 1.00 71.88 194 ALA A O 1
ATOM 1481 N N . SER A 1 195 ? -7.968 -1.369 -16.989 1.00 71.12 195 SER A N 1
ATOM 1482 C CA . SER A 1 195 ? -7.841 -0.325 -18.001 1.00 71.12 195 SER A CA 1
ATOM 1483 C C . SER A 1 195 ? -6.702 -0.707 -18.943 1.00 71.12 195 SER A C 1
ATOM 1485 O O . SER A 1 195 ? -5.564 -0.898 -18.518 1.00 71.12 195 SER A O 1
ATOM 1487 N N . ALA A 1 196 ? -7.004 -0.863 -20.234 1.00 65.06 196 ALA A N 1
ATOM 1488 C CA . ALA A 1 196 ? -5.958 -1.017 -21.238 1.00 65.06 196 ALA A CA 1
ATOM 1489 C C . ALA A 1 196 ? -5.254 0.345 -21.401 1.00 65.06 196 ALA A C 1
ATOM 1491 O O . ALA A 1 196 ? -5.942 1.327 -21.683 1.00 65.06 196 ALA A O 1
ATOM 1492 N N . PRO A 1 197 ? -3.927 0.440 -21.197 1.00 65.06 197 PRO A N 1
ATOM 1493 C CA . PRO A 1 197 ? -3.246 1.728 -21.094 1.00 65.06 197 PRO A CA 1
ATOM 1494 C C . PRO A 1 197 ? -3.166 2.435 -22.445 1.00 65.06 197 PRO A C 1
ATOM 1496 O O . PRO A 1 197 ? -3.605 3.569 -22.560 1.00 65.06 197 PRO A O 1
ATOM 1499 N N . VAL A 1 198 ? -2.636 1.773 -23.475 1.00 64.50 198 VAL A N 1
ATOM 1500 C CA . VAL A 1 198 ? -2.491 2.295 -24.839 1.00 64.50 198 VAL A CA 1
ATOM 1501 C C . VAL A 1 198 ? -2.205 1.098 -25.750 1.00 64.50 198 VAL A C 1
ATOM 1503 O O . VAL A 1 198 ? -1.328 0.292 -25.444 1.00 64.50 198 VAL A O 1
ATOM 1506 N N . THR A 1 199 ? -2.896 0.970 -26.881 1.00 67.00 199 THR A N 1
ATOM 1507 C CA . THR A 1 199 ? -2.482 0.056 -27.959 1.00 67.00 199 THR A CA 1
ATOM 1508 C C . THR A 1 199 ? -1.577 0.810 -28.927 1.00 67.00 199 THR A C 1
ATOM 1510 O O . THR A 1 199 ? -2.045 1.703 -29.634 1.00 67.00 199 THR A O 1
ATOM 1513 N N . ALA A 1 200 ? -0.288 0.475 -28.974 1.00 64.50 200 ALA A N 1
ATOM 1514 C CA . ALA A 1 200 ? 0.597 0.981 -30.020 1.00 64.50 200 ALA A CA 1
ATOM 1515 C C . ALA A 1 200 ? 0.307 0.252 -31.346 1.00 64.50 200 ALA A C 1
ATOM 1517 O O . ALA A 1 200 ? 0.205 -0.974 -31.377 1.00 64.50 200 ALA A O 1
ATOM 1518 N N . GLY A 1 201 ? 0.171 1.000 -32.444 1.00 63.25 201 GLY A N 1
ATOM 1519 C CA . GLY A 1 201 ? 0.017 0.422 -33.781 1.00 63.25 201 GLY A CA 1
ATOM 1520 C C . GLY A 1 201 ? 1.302 -0.282 -34.226 1.00 63.25 201 GLY A C 1
ATOM 1521 O O . GLY A 1 201 ? 2.378 0.313 -34.202 1.00 63.25 201 GLY A O 1
ATOM 1522 N N . SER A 1 202 ? 1.205 -1.550 -34.634 1.00 53.94 202 SER A N 1
ATOM 1523 C CA . SER A 1 202 ? 2.346 -2.336 -35.111 1.00 53.94 202 SER A CA 1
ATOM 1524 C C . SER A 1 202 ? 2.713 -1.949 -36.549 1.00 53.94 202 SER A C 1
ATOM 1526 O O . SER A 1 202 ? 2.110 -2.437 -37.505 1.00 53.94 202 SER A O 1
ATOM 1528 N N . GLY A 1 203 ? 3.706 -1.079 -36.719 1.00 60.34 203 GLY A N 1
ATOM 1529 C CA . GLY A 1 203 ? 4.281 -0.759 -38.025 1.00 60.34 203 GLY A CA 1
ATOM 1530 C C . GLY A 1 203 ? 5.806 -0.813 -37.983 1.00 60.34 203 GLY A C 1
ATOM 1531 O O . GLY A 1 203 ? 6.436 0.186 -37.660 1.00 60.34 203 GLY A O 1
ATOM 1532 N N . GLY A 1 204 ? 6.401 -1.966 -38.311 1.00 74.81 204 GLY A N 1
ATOM 1533 C CA . GLY A 1 204 ? 7.854 -2.129 -38.488 1.00 74.81 204 GLY A CA 1
ATOM 1534 C C . GLY A 1 204 ? 8.551 -3.055 -37.481 1.00 74.81 204 GLY A C 1
ATOM 1535 O O . GLY A 1 204 ? 7.961 -3.496 -36.497 1.00 74.81 204 GLY A O 1
ATOM 1536 N N . ARG A 1 205 ? 9.830 -3.367 -37.748 1.00 74.81 205 ARG A N 1
ATOM 1537 C CA . ARG A 1 205 ? 10.721 -4.105 -36.832 1.00 74.81 205 ARG A CA 1
ATOM 1538 C C . ARG A 1 205 ? 11.218 -3.134 -35.761 1.00 74.81 205 ARG A C 1
ATOM 1540 O O . ARG A 1 205 ? 12.234 -2.476 -35.954 1.00 74.81 205 ARG A O 1
ATOM 1547 N N . VAL A 1 206 ? 10.453 -2.999 -34.687 1.00 85.94 206 VAL A N 1
ATOM 1548 C CA . VAL A 1 206 ? 10.745 -2.098 -33.569 1.00 85.94 206 VAL A CA 1
ATOM 1549 C C . VAL A 1 206 ? 10.962 -2.959 -32.332 1.00 85.94 206 VAL A C 1
ATOM 1551 O O . VAL A 1 206 ? 10.159 -3.859 -32.085 1.00 85.94 206 VAL A O 1
ATOM 1554 N N . ALA A 1 207 ? 12.044 -2.717 -31.590 1.00 89.62 207 ALA A N 1
ATOM 1555 C CA . ALA A 1 207 ? 12.262 -3.384 -30.311 1.00 89.62 207 ALA A CA 1
ATOM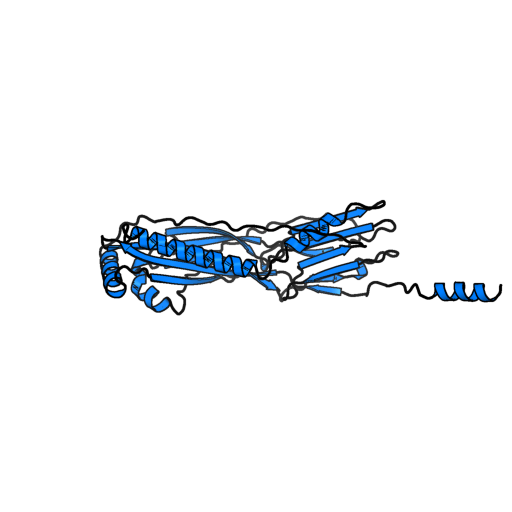 1556 C C . ALA A 1 207 ? 11.105 -3.039 -29.368 1.00 89.62 207 ALA A C 1
ATOM 1558 O O . ALA A 1 207 ? 10.612 -1.911 -29.373 1.00 89.62 207 ALA A O 1
ATOM 1559 N N . MET A 1 208 ? 10.647 -3.995 -28.568 1.00 91.81 208 MET A N 1
ATOM 1560 C CA . MET A 1 208 ? 9.463 -3.808 -27.730 1.00 91.81 208 MET A CA 1
ATOM 1561 C C . MET A 1 208 ? 9.818 -3.981 -26.255 1.00 91.81 208 MET A C 1
ATOM 1563 O O . MET A 1 208 ? 10.263 -5.048 -25.837 1.00 91.81 208 MET A O 1
ATOM 1567 N N . LEU A 1 209 ? 9.575 -2.951 -25.448 1.00 93.44 209 LEU A N 1
ATOM 1568 C CA . LEU A 1 209 ? 9.691 -3.028 -23.995 1.00 93.44 209 LEU A CA 1
ATOM 1569 C C . LEU A 1 209 ? 8.380 -3.545 -23.404 1.00 93.44 209 LEU A C 1
ATOM 1571 O O . LEU A 1 209 ? 7.352 -2.874 -23.496 1.00 93.44 209 LEU A O 1
ATOM 1575 N N . GLY A 1 210 ? 8.412 -4.725 -22.787 1.00 93.75 210 GLY A N 1
ATOM 1576 C CA . GLY A 1 210 ? 7.256 -5.259 -22.069 1.00 93.75 210 GLY A CA 1
ATOM 1577 C C . GLY A 1 210 ? 6.986 -4.484 -20.780 1.00 93.75 210 GLY A C 1
ATOM 1578 O O . GLY A 1 210 ? 7.888 -4.232 -19.988 1.00 93.75 210 GLY A O 1
ATOM 1579 N N . ALA A 1 211 ? 5.745 -4.123 -20.520 1.00 93.69 211 ALA A N 1
ATOM 1580 C CA . ALA A 1 211 ? 5.355 -3.451 -19.290 1.00 93.69 211 ALA A CA 1
ATOM 1581 C C . ALA A 1 211 ? 3.976 -3.934 -18.837 1.00 93.69 211 ALA A C 1
ATOM 1583 O O . ALA A 1 211 ? 3.286 -4.646 -19.568 1.00 93.69 211 ALA A O 1
ATOM 1584 N N . ARG A 1 212 ? 3.575 -3.576 -17.614 1.00 93.25 212 ARG A N 1
ATOM 1585 C CA . ARG A 1 212 ? 2.263 -3.935 -17.071 1.00 93.25 212 ARG A CA 1
ATOM 1586 C C . ARG A 1 212 ? 1.604 -2.736 -16.425 1.00 93.25 212 ARG A C 1
ATOM 1588 O O . ARG A 1 212 ? 2.089 -2.247 -15.417 1.00 93.25 212 ARG A O 1
ATOM 1595 N N . GLN A 1 213 ? 0.459 -2.327 -16.956 1.00 92.00 213 GLN A N 1
ATOM 1596 C CA . GLN A 1 213 ? -0.339 -1.284 -16.332 1.00 92.00 213 GLN A CA 1
ATOM 1597 C C . GLN A 1 213 ? -1.125 -1.918 -15.184 1.00 92.00 213 GLN A C 1
ATOM 1599 O O . GLN A 1 213 ? -1.946 -2.794 -15.468 1.00 92.00 213 GLN A O 1
ATOM 1604 N N . PRO A 1 214 ? -0.912 -1.521 -13.916 1.00 92.19 214 PRO A N 1
ATOM 1605 C CA . PRO A 1 214 ? -1.671 -2.053 -12.793 1.00 92.19 214 PRO A CA 1
ATOM 1606 C C . PRO A 1 214 ? -3.157 -1.758 -12.977 1.00 92.19 214 PRO A C 1
ATOM 1608 O O . PRO A 1 214 ? -3.540 -0.698 -13.479 1.00 92.19 214 PRO A O 1
ATOM 1611 N N . ALA A 1 215 ? -4.005 -2.683 -12.537 1.00 91.94 215 ALA A N 1
ATOM 1612 C CA . ALA A 1 215 ? -5.433 -2.416 -12.504 1.00 91.94 215 ALA A CA 1
ATOM 1613 C C . ALA A 1 215 ? -5.779 -1.573 -11.275 1.00 91.94 215 ALA A C 1
ATOM 1615 O O . ALA A 1 215 ? -5.231 -1.792 -10.194 1.00 91.94 215 ALA A O 1
ATOM 1616 N N . MET A 1 216 ? -6.715 -0.638 -11.426 1.00 91.06 216 MET A N 1
ATOM 1617 C CA . MET A 1 216 ? -7.249 0.115 -10.295 1.00 91.06 216 MET A CA 1
ATOM 1618 C C . MET A 1 216 ? -8.379 -0.686 -9.665 1.00 91.06 216 MET A C 1
ATOM 1620 O O . MET A 1 216 ? -9.371 -1.015 -10.318 1.00 91.06 216 MET A O 1
ATOM 1624 N N . VAL A 1 217 ? -8.213 -1.021 -8.392 1.00 91.81 217 VAL A N 1
ATOM 1625 C CA . VAL A 1 217 ? -9.137 -1.885 -7.669 1.00 91.81 217 VAL A CA 1
ATOM 1626 C C . VAL A 1 217 ? -9.841 -1.078 -6.589 1.00 91.81 217 VAL A C 1
ATOM 1628 O O . VAL A 1 217 ? -9.164 -0.485 -5.748 1.00 91.81 217 VAL A O 1
ATOM 1631 N N . PRO A 1 218 ? -11.182 -1.004 -6.591 1.00 93.88 218 PRO A N 1
ATOM 1632 C CA . PRO A 1 218 ? -11.897 -0.298 -5.544 1.00 93.88 218 PRO A CA 1
ATOM 1633 C C . PRO A 1 218 ? -11.773 -1.072 -4.228 1.00 93.88 218 PRO A C 1
ATOM 1635 O O . PRO A 1 218 ? -12.049 -2.274 -4.157 1.00 93.88 218 PRO A O 1
ATOM 1638 N N . ALA A 1 219 ? -11.384 -0.360 -3.179 1.00 93.81 219 ALA A N 1
ATOM 1639 C CA . ALA A 1 219 ? -11.272 -0.871 -1.826 1.00 93.81 219 ALA A CA 1
ATOM 1640 C C . ALA A 1 219 ? -12.097 -0.002 -0.872 1.00 93.81 219 ALA A C 1
ATOM 1642 O O . ALA A 1 219 ? -12.286 1.194 -1.101 1.00 93.81 219 ALA A O 1
ATOM 1643 N N . ALA A 1 220 ? -12.605 -0.606 0.197 1.00 94.88 220 ALA A N 1
ATOM 1644 C CA . ALA A 1 220 ? -13.391 0.087 1.204 1.00 94.88 220 ALA A CA 1
ATOM 1645 C C . ALA A 1 220 ? -13.132 -0.481 2.599 1.00 94.88 220 ALA A C 1
ATOM 1647 O O . ALA A 1 220 ? -12.985 -1.689 2.776 1.00 94.88 220 ALA A O 1
ATOM 1648 N N . VAL A 1 221 ? -13.130 0.400 3.596 1.00 95.25 221 VAL A N 1
ATOM 1649 C CA . VAL A 1 221 ? -13.160 0.034 5.011 1.00 95.25 221 VAL A CA 1
ATOM 1650 C C . VAL A 1 221 ? -14.524 0.419 5.553 1.00 95.25 221 VAL A C 1
ATOM 1652 O O . VAL A 1 221 ? -14.938 1.578 5.464 1.00 95.25 221 VAL A O 1
ATOM 1655 N N . SER A 1 222 ? -15.213 -0.562 6.122 1.00 95.62 222 SER A N 1
ATOM 1656 C CA . SER A 1 222 ? -16.529 -0.375 6.721 1.00 95.62 222 SER A CA 1
ATOM 1657 C C . SER A 1 222 ? -16.528 -0.809 8.179 1.00 95.62 222 SER A C 1
ATOM 1659 O O . SER A 1 222 ? -15.746 -1.667 8.595 1.00 95.62 222 SER A O 1
ATOM 1661 N N . ILE A 1 223 ? -17.391 -0.180 8.966 1.00 94.50 223 ILE A N 1
ATOM 1662 C CA . ILE A 1 223 ? -17.583 -0.453 10.387 1.00 94.50 223 ILE A CA 1
ATOM 1663 C C . ILE A 1 223 ? -19.048 -0.782 10.651 1.00 94.50 223 ILE A C 1
ATOM 1665 O O . ILE A 1 223 ? -19.945 -0.318 9.940 1.00 94.50 223 ILE A O 1
ATOM 1669 N N . GLY A 1 224 ? -19.292 -1.595 11.672 1.00 93.31 224 GLY A N 1
ATOM 1670 C CA . GLY A 1 224 ? -20.636 -2.025 12.023 1.00 93.31 224 GLY A CA 1
ATOM 1671 C C . GLY A 1 224 ? -20.724 -2.640 13.417 1.00 93.31 224 GLY A C 1
ATOM 1672 O O . GLY A 1 224 ? -19.707 -2.799 14.097 1.00 93.31 224 GLY A O 1
ATOM 1673 N N . PRO A 1 225 ? -21.944 -2.981 13.864 1.00 92.50 225 PRO A N 1
ATOM 1674 C CA . PRO A 1 225 ? -22.144 -3.733 15.091 1.00 92.50 225 PRO A CA 1
ATOM 1675 C C . PRO A 1 225 ? -21.464 -5.104 14.999 1.00 92.50 225 PRO A C 1
ATOM 1677 O O . PRO A 1 225 ? -21.104 -5.582 13.922 1.00 92.50 225 PRO A O 1
ATOM 1680 N N . VAL A 1 226 ? -21.290 -5.753 16.149 1.00 92.69 226 VAL A N 1
ATOM 1681 C CA . VAL A 1 226 ? -20.648 -7.071 16.225 1.00 92.69 226 VAL A CA 1
ATOM 1682 C C . VAL A 1 226 ? -21.368 -8.070 15.315 1.00 92.69 226 VAL A C 1
ATOM 1684 O O . VAL A 1 226 ? -22.568 -8.287 15.444 1.00 92.69 226 VAL A O 1
ATOM 1687 N N . GLY A 1 227 ? -20.617 -8.695 14.413 1.00 93.00 227 GLY A N 1
ATOM 1688 C CA . GLY A 1 227 ? -21.119 -9.642 13.424 1.00 93.00 227 GLY A CA 1
ATOM 1689 C C . GLY A 1 227 ? -21.447 -9.036 12.058 1.00 93.00 227 GLY A C 1
ATOM 1690 O O . GLY A 1 227 ? -21.586 -9.812 11.115 1.00 93.00 227 GLY A O 1
ATOM 1691 N N . ALA A 1 228 ? -21.509 -7.707 11.918 1.00 92.44 228 ALA A N 1
ATOM 1692 C CA . ALA A 1 228 ? -21.884 -7.026 10.678 1.00 92.44 228 ALA A CA 1
ATOM 1693 C C . ALA A 1 228 ? -20.715 -6.240 10.059 1.00 92.44 228 ALA A C 1
ATOM 1695 O O . ALA A 1 228 ? -20.013 -5.500 10.746 1.00 92.44 228 ALA A O 1
ATOM 1696 N N . CYS A 1 229 ? -20.541 -6.369 8.741 1.00 82.56 229 CYS A N 1
ATOM 1697 C CA . CYS A 1 229 ? -19.445 -5.745 7.992 1.00 82.56 229 CYS A CA 1
ATOM 1698 C C . CYS A 1 229 ? -19.830 -4.475 7.212 1.00 82.56 229 CYS A C 1
ATOM 1700 O O . CYS A 1 229 ? -18.939 -3.744 6.795 1.00 82.56 229 CYS A O 1
ATOM 1702 N N . GLU A 1 230 ? -21.119 -4.184 7.006 1.00 77.56 230 GLU A N 1
ATOM 1703 C CA . GLU A 1 230 ? -21.566 -3.221 5.980 1.00 77.56 230 GLU A CA 1
ATOM 1704 C C . GLU A 1 230 ? -22.574 -2.177 6.481 1.00 77.56 230 GLU A C 1
ATOM 1706 O O . GLU A 1 230 ? -23.544 -1.862 5.797 1.00 77.56 230 GLU A O 1
ATOM 1711 N N . VAL A 1 231 ? -22.388 -1.634 7.684 1.00 84.38 231 VAL A N 1
ATOM 1712 C CA . VAL A 1 231 ? -23.319 -0.600 8.175 1.00 84.38 231 VAL A CA 1
ATOM 1713 C C . VAL A 1 231 ? -22.880 0.800 7.763 1.00 84.38 231 VAL A C 1
ATOM 1715 O O . VAL A 1 231 ? -23.706 1.603 7.342 1.00 84.38 231 VAL A O 1
ATOM 1718 N N . SER A 1 232 ? -21.585 1.108 7.857 1.00 91.56 232 SER A N 1
ATOM 1719 C CA . SER A 1 232 ? -21.067 2.427 7.493 1.00 91.56 232 SER A CA 1
ATOM 1720 C C . SER A 1 232 ? -19.678 2.329 6.876 1.00 91.56 232 SER A C 1
ATOM 1722 O O . SER A 1 232 ? -18.745 1.828 7.504 1.00 91.56 232 SER A O 1
ATOM 1724 N N . THR A 1 233 ? -19.529 2.819 5.645 1.00 94.44 233 THR A N 1
ATOM 1725 C CA . THR A 1 233 ? -18.225 2.950 4.989 1.00 94.44 233 THR A CA 1
ATOM 1726 C C . THR A 1 233 ? -17.530 4.214 5.482 1.00 94.44 233 THR A C 1
ATOM 1728 O O . THR A 1 233 ? -18.029 5.318 5.288 1.00 94.44 233 THR A O 1
ATOM 1731 N N . ILE A 1 234 ? -16.368 4.044 6.111 1.00 92.19 234 ILE A N 1
ATOM 1732 C CA . ILE A 1 234 ? -15.561 5.145 6.667 1.00 92.19 234 ILE A CA 1
ATOM 1733 C C . ILE A 1 234 ? -14.392 5.534 5.766 1.00 92.19 234 ILE A C 1
ATOM 1735 O O . ILE A 1 234 ? -13.805 6.599 5.931 1.00 92.19 234 ILE A O 1
ATOM 1739 N N . TRP A 1 235 ? -14.047 4.669 4.815 1.00 93.00 235 TRP A N 1
ATOM 1740 C CA . TRP A 1 235 ? -13.078 4.959 3.772 1.00 93.00 235 TRP A CA 1
ATOM 1741 C C . TRP A 1 235 ? -13.413 4.158 2.524 1.00 93.00 235 TRP A C 1
ATOM 1743 O O . TRP A 1 235 ? -13.777 2.985 2.606 1.00 93.00 235 TRP A O 1
ATOM 1753 N N . SER A 1 236 ? -13.251 4.788 1.370 1.00 93.88 236 SER A N 1
ATOM 1754 C CA . SER A 1 236 ? -13.316 4.140 0.068 1.00 93.88 236 SER A CA 1
ATOM 1755 C C . SER A 1 236 ? -12.307 4.795 -0.859 1.00 93.88 236 SER A C 1
ATOM 1757 O O . SER A 1 236 ? -12.197 6.021 -0.873 1.00 93.88 236 SER A O 1
ATOM 1759 N N . GLY A 1 237 ? -11.611 3.997 -1.656 1.00 91.25 237 GLY A N 1
ATOM 1760 C CA . GLY A 1 237 ? -10.630 4.491 -2.610 1.00 91.25 237 GLY A CA 1
ATOM 1761 C C . GLY A 1 237 ? -10.334 3.471 -3.696 1.00 91.25 237 GLY A C 1
ATOM 1762 O O . GLY A 1 237 ? -10.919 2.389 -3.731 1.00 91.25 237 GLY A O 1
ATOM 1763 N N . TYR A 1 238 ? -9.407 3.821 -4.579 1.00 90.12 238 TYR A N 1
ATOM 1764 C CA . TYR A 1 238 ? -8.864 2.907 -5.574 1.00 90.12 238 TYR A CA 1
ATOM 1765 C C . TYR A 1 238 ? -7.404 2.629 -5.243 1.00 90.12 238 TYR A C 1
ATOM 1767 O O . TYR A 1 238 ? -6.651 3.556 -4.950 1.00 90.12 238 TYR A O 1
ATOM 1775 N N . VAL A 1 239 ? -7.013 1.360 -5.300 1.00 90.62 239 VAL A N 1
ATOM 1776 C CA . VAL A 1 239 ? -5.640 0.917 -5.051 1.00 90.62 239 VAL A CA 1
ATOM 1777 C C . VAL A 1 239 ? -5.074 0.259 -6.311 1.00 90.62 239 VAL A C 1
ATOM 1779 O O . VAL A 1 239 ? -5.793 -0.501 -6.966 1.00 90.62 239 VAL A O 1
ATOM 1782 N N . PRO A 1 240 ? -3.822 0.550 -6.698 1.00 91.00 240 PRO A N 1
ATOM 1783 C CA . PRO A 1 240 ? -3.222 -0.046 -7.882 1.00 91.00 240 PRO A CA 1
ATOM 1784 C C . PRO A 1 240 ? -2.730 -1.474 -7.592 1.00 91.00 240 PRO A C 1
ATOM 1786 O O . PRO A 1 240 ? -1.989 -1.734 -6.640 1.00 91.00 240 PRO A O 1
ATOM 1789 N N . VAL A 1 241 ? -3.129 -2.422 -8.438 1.00 92.56 241 VAL A N 1
ATOM 1790 C CA . VAL A 1 241 ? -2.845 -3.853 -8.270 1.00 92.56 241 VAL A CA 1
ATOM 1791 C C . VAL A 1 241 ? -2.095 -4.380 -9.480 1.00 92.56 241 VAL A C 1
ATOM 1793 O O . VAL A 1 241 ? -2.690 -4.653 -10.526 1.00 92.56 241 VAL A O 1
ATOM 1796 N N . GLY A 1 242 ? -0.780 -4.540 -9.316 1.00 91.94 242 GLY A N 1
ATOM 1797 C CA . GLY A 1 242 ? 0.137 -4.925 -10.385 1.00 91.94 242 GLY A CA 1
ATOM 1798 C C . GLY A 1 242 ? -0.288 -6.219 -11.070 1.00 91.94 242 GLY A C 1
ATOM 1799 O O . GLY A 1 242 ? -0.552 -6.229 -12.263 1.00 91.94 242 GLY A O 1
ATOM 1800 N N . GLN A 1 243 ? -0.481 -7.306 -10.325 1.00 93.81 243 GLN A N 1
ATOM 1801 C CA . GLN A 1 243 ? -0.791 -8.635 -10.868 1.00 93.81 243 GLN A CA 1
ATOM 1802 C C . GLN A 1 243 ? -2.164 -8.768 -11.549 1.00 93.81 243 GLN A C 1
ATOM 1804 O O . GLN A 1 243 ? -2.383 -9.738 -12.270 1.00 93.81 243 GLN A O 1
ATOM 1809 N N . LYS A 1 244 ? -3.095 -7.832 -11.321 1.00 92.75 244 LYS A N 1
ATOM 1810 C CA . LYS A 1 244 ? -4.403 -7.794 -12.008 1.00 92.75 244 LYS A CA 1
ATOM 1811 C C . LYS A 1 244 ? -4.403 -6.850 -13.215 1.00 92.75 244 LYS A C 1
ATOM 1813 O O . LYS A 1 244 ? -5.437 -6.680 -13.854 1.00 92.75 244 LYS A O 1
ATOM 1818 N N . GLY A 1 245 ? -3.259 -6.232 -13.492 1.00 91.81 245 GLY A N 1
ATOM 1819 C CA . GLY A 1 245 ? -3.046 -5.321 -14.599 1.00 91.81 245 GLY A CA 1
ATOM 1820 C C . GLY A 1 245 ? -3.058 -5.969 -15.980 1.00 91.81 245 GLY A C 1
ATOM 1821 O O . GLY A 1 245 ? -3.090 -7.193 -16.121 1.00 91.81 245 GLY A O 1
ATOM 1822 N N . ALA A 1 246 ? -2.986 -5.123 -17.005 1.00 92.75 246 ALA A N 1
ATOM 1823 C CA . ALA A 1 246 ? -2.841 -5.539 -18.393 1.00 92.75 246 ALA A CA 1
ATOM 1824 C C . ALA A 1 246 ? -1.375 -5.412 -18.829 1.00 92.75 246 ALA A C 1
ATOM 1826 O O . ALA A 1 246 ? -0.765 -4.349 -18.681 1.00 92.75 246 ALA A O 1
ATOM 1827 N N . ASP A 1 247 ? -0.817 -6.499 -19.367 1.00 92.81 247 ASP A N 1
ATOM 1828 C CA . ASP A 1 247 ? 0.488 -6.471 -20.030 1.00 92.81 247 ASP A CA 1
ATOM 1829 C C . ASP A 1 247 ? 0.364 -5.675 -21.347 1.00 92.81 247 ASP A C 1
ATOM 1831 O O . ASP A 1 247 ? -0.624 -5.803 -22.074 1.00 92.81 247 ASP A O 1
ATOM 1835 N N . TYR A 1 248 ? 1.353 -4.840 -21.656 1.00 92.38 248 TYR A N 1
ATOM 1836 C CA . TYR A 1 248 ? 1.421 -4.056 -22.891 1.00 92.38 248 TYR A CA 1
ATOM 1837 C C . TYR A 1 248 ? 2.874 -3.895 -23.347 1.00 92.38 248 TYR A C 1
ATOM 1839 O O . TYR A 1 248 ? 3.811 -4.159 -22.595 1.00 92.38 248 TYR A O 1
ATOM 1847 N N . MET A 1 249 ? 3.063 -3.478 -24.599 1.00 92.12 249 MET A N 1
ATOM 1848 C CA . MET A 1 249 ? 4.387 -3.292 -25.193 1.00 92.12 249 MET A CA 1
ATOM 1849 C C . MET A 1 249 ? 4.597 -1.824 -25.556 1.00 92.12 249 MET A C 1
ATOM 1851 O O . MET A 1 249 ? 3.732 -1.206 -26.180 1.00 92.12 249 MET A O 1
ATOM 1855 N N . ILE A 1 250 ? 5.755 -1.279 -25.193 1.00 91.62 250 ILE A N 1
ATOM 1856 C CA . ILE A 1 250 ? 6.180 0.073 -25.553 1.00 91.62 250 ILE A CA 1
ATOM 1857 C C . ILE A 1 250 ? 7.192 -0.046 -26.698 1.00 91.62 250 ILE A C 1
ATOM 1859 O O . ILE A 1 250 ? 8.239 -0.671 -26.507 1.00 91.62 250 ILE A O 1
ATOM 1863 N N . PRO A 1 251 ? 6.912 0.521 -27.883 1.00 92.06 251 PRO A N 1
ATOM 1864 C CA . PRO A 1 251 ? 7.855 0.478 -28.992 1.00 92.06 251 PRO A CA 1
ATOM 1865 C C . PRO A 1 251 ? 9.083 1.335 -28.675 1.00 92.06 251 PRO A C 1
ATOM 1867 O O . PRO A 1 251 ? 8.952 2.527 -28.422 1.00 92.06 251 PRO A O 1
ATOM 1870 N N . ILE A 1 252 ? 10.279 0.756 -28.738 1.00 90.75 252 ILE A N 1
ATOM 1871 C CA . ILE A 1 252 ? 11.546 1.483 -28.676 1.00 90.75 252 ILE A CA 1
ATOM 1872 C C . ILE A 1 252 ? 12.014 1.721 -30.113 1.00 90.75 252 ILE A C 1
ATOM 1874 O O . ILE A 1 252 ? 12.412 0.765 -30.786 1.00 90.75 252 ILE A O 1
ATOM 1878 N N . PRO A 1 253 ? 11.960 2.963 -30.623 1.00 86.88 253 PRO A N 1
ATOM 1879 C CA . PRO A 1 253 ? 12.330 3.218 -32.004 1.00 86.88 253 PRO A CA 1
ATOM 1880 C C . PRO A 1 253 ? 13.786 2.807 -32.259 1.00 86.88 253 PRO A C 1
ATOM 1882 O O . PRO A 1 253 ? 14.662 3.004 -31.418 1.00 86.88 253 PRO A O 1
ATOM 1885 N N . SER A 1 254 ? 14.041 2.236 -33.436 1.00 84.69 254 SER A N 1
ATOM 1886 C CA . SER A 1 254 ? 15.387 1.848 -33.866 1.00 84.69 254 SER A CA 1
ATOM 1887 C C . SER A 1 254 ? 16.304 3.065 -33.930 1.00 84.69 254 SER A C 1
ATOM 1889 O O . SER A 1 254 ? 15.834 4.163 -34.247 1.00 84.69 254 SER A O 1
ATOM 1891 N N . ALA A 1 255 ? 17.602 2.882 -33.687 1.00 80.19 255 ALA A N 1
ATOM 1892 C CA . ALA A 1 255 ? 18.559 3.975 -33.786 1.00 80.19 255 ALA A CA 1
ATOM 1893 C C . ALA A 1 255 ? 18.527 4.621 -35.184 1.00 80.19 255 ALA A C 1
ATOM 1895 O O . ALA A 1 255 ? 18.499 3.935 -36.211 1.00 80.19 255 ALA A O 1
ATOM 1896 N N . ALA A 1 256 ? 18.501 5.953 -35.221 1.00 76.31 256 ALA A N 1
ATOM 1897 C CA . ALA A 1 256 ? 18.561 6.696 -36.469 1.00 76.31 256 ALA A CA 1
ATOM 1898 C C . ALA A 1 256 ? 19.962 6.573 -37.091 1.00 76.31 256 ALA A C 1
ATOM 1900 O O . ALA A 1 256 ? 20.966 6.551 -36.384 1.00 76.31 256 ALA A O 1
ATOM 1901 N N . VAL A 1 257 ? 20.037 6.537 -38.426 1.00 75.56 257 VAL A N 1
ATOM 1902 C CA . VAL A 1 257 ? 21.322 6.530 -39.154 1.00 75.56 257 VAL A CA 1
ATOM 1903 C C . VAL A 1 257 ? 22.086 7.844 -38.939 1.00 75.56 257 VAL A C 1
ATOM 1905 O O . VAL A 1 257 ? 23.313 7.861 -38.950 1.00 75.56 257 VAL A O 1
ATOM 1908 N N . PHE A 1 258 ? 21.356 8.940 -38.714 1.00 72.25 258 PHE A N 1
ATOM 1909 C CA . PHE A 1 258 ? 21.901 10.269 -38.458 1.00 72.25 258 PHE A CA 1
ATOM 1910 C C . PHE A 1 258 ? 21.106 10.970 -37.355 1.00 72.25 258 PHE A C 1
ATOM 1912 O O . PHE A 1 258 ? 19.887 10.816 -37.266 1.00 72.25 258 PHE A O 1
ATOM 1919 N N . GLY A 1 259 ? 21.795 11.794 -36.565 1.00 72.50 259 GLY A N 1
ATOM 1920 C CA . GLY A 1 259 ? 21.203 12.523 -35.444 1.00 72.50 259 GLY A CA 1
ATOM 1921 C C . GLY A 1 259 ? 21.141 11.700 -34.159 1.00 72.50 259 GLY A C 1
ATOM 1922 O O . GLY A 1 259 ? 21.643 10.580 -34.085 1.00 72.50 259 GLY A O 1
ATOM 1923 N N . LYS A 1 260 ? 20.548 12.292 -33.124 1.00 75.75 260 LYS A N 1
ATOM 1924 C CA . LYS A 1 260 ? 20.441 11.688 -31.796 1.00 75.75 260 LYS A CA 1
ATOM 1925 C C . LYS A 1 260 ? 19.004 11.286 -31.514 1.00 75.75 260 LYS A C 1
ATOM 1927 O O . LYS A 1 260 ? 18.075 12.048 -31.783 1.00 75.75 260 LYS A O 1
ATOM 1932 N N . GLN A 1 261 ? 18.832 10.100 -30.948 1.00 79.31 261 GLN A N 1
ATOM 1933 C CA . GLN A 1 261 ? 17.535 9.584 -30.541 1.00 79.31 261 GLN A CA 1
ATOM 1934 C C . GLN A 1 261 ? 17.562 9.267 -29.052 1.00 79.31 261 GLN A C 1
ATOM 1936 O O . GLN A 1 261 ? 18.532 8.707 -28.553 1.00 79.31 261 GLN A O 1
ATOM 1941 N N . VAL A 1 262 ? 16.500 9.649 -28.352 1.00 81.75 262 VAL A N 1
ATOM 1942 C CA . VAL A 1 262 ? 16.336 9.389 -26.923 1.00 81.75 262 VAL A CA 1
ATOM 1943 C C . VAL A 1 262 ? 15.039 8.626 -26.727 1.00 81.75 262 VAL A C 1
ATOM 1945 O O . VAL A 1 262 ? 13.987 9.057 -27.202 1.00 81.75 262 VAL A O 1
ATOM 1948 N N . PHE A 1 263 ? 15.123 7.506 -26.023 1.00 87.62 263 PHE A N 1
ATOM 1949 C CA . PHE A 1 263 ? 13.963 6.807 -25.494 1.00 87.62 263 PHE A CA 1
ATOM 1950 C C . PHE A 1 263 ? 14.105 6.726 -23.981 1.00 87.62 263 PHE A C 1
ATOM 1952 O O . PHE A 1 263 ? 15.100 6.209 -23.479 1.00 87.62 263 PHE A O 1
ATOM 1959 N N . ALA A 1 264 ? 13.104 7.212 -23.258 1.00 87.81 264 ALA A N 1
ATOM 1960 C CA . ALA A 1 264 ? 13.053 7.052 -21.816 1.00 87.81 264 ALA A CA 1
ATOM 1961 C C . ALA A 1 264 ? 11.658 6.610 -21.378 1.00 87.81 264 ALA A C 1
ATOM 1963 O O . ALA A 1 264 ? 10.660 7.127 -21.875 1.00 87.81 264 ALA A O 1
ATOM 1964 N N . ALA A 1 265 ? 11.596 5.663 -20.448 1.00 90.00 265 ALA A N 1
ATOM 1965 C CA . ALA A 1 265 ? 10.367 5.202 -19.822 1.00 90.00 265 ALA A CA 1
ATOM 1966 C C . ALA A 1 265 ? 10.574 5.073 -18.311 1.00 90.00 265 ALA A C 1
ATOM 1968 O O . ALA A 1 265 ? 11.573 4.501 -17.868 1.00 90.00 265 ALA A O 1
ATOM 1969 N N . ALA A 1 266 ? 9.633 5.603 -17.535 1.00 88.44 266 ALA A N 1
ATOM 1970 C CA . ALA A 1 266 ? 9.613 5.526 -16.080 1.00 88.44 266 ALA A CA 1
ATOM 1971 C C . ALA A 1 266 ? 8.399 4.749 -15.599 1.00 88.44 266 ALA A C 1
ATOM 1973 O O . ALA A 1 266 ? 7.300 4.923 -16.131 1.00 88.44 266 ALA A O 1
ATOM 1974 N N . PHE A 1 267 ? 8.599 3.938 -14.567 1.00 88.12 267 PHE A N 1
ATOM 1975 C CA . PHE A 1 267 ? 7.536 3.185 -13.926 1.00 88.12 267 PHE A CA 1
ATOM 1976 C C . PHE A 1 267 ? 7.436 3.560 -12.449 1.00 88.12 267 PHE A C 1
ATOM 1978 O O . PHE A 1 267 ? 8.449 3.843 -11.806 1.00 88.12 267 PHE A O 1
ATOM 1985 N N . ASP A 1 268 ? 6.217 3.585 -11.914 1.00 86.69 268 ASP A N 1
ATOM 1986 C CA . ASP A 1 268 ? 6.010 3.665 -10.468 1.00 86.69 268 ASP A CA 1
ATOM 1987 C C . ASP A 1 268 ? 6.202 2.296 -9.796 1.00 86.69 268 ASP A C 1
ATOM 1989 O O . ASP A 1 268 ? 6.423 1.265 -10.440 1.00 86.69 268 ASP A O 1
ATOM 1993 N N . GLU A 1 269 ? 6.076 2.263 -8.467 1.00 87.88 269 GLU A N 1
ATOM 1994 C CA . GLU A 1 269 ? 6.149 1.003 -7.733 1.00 87.88 269 GLU A CA 1
ATOM 1995 C C . GLU A 1 269 ? 4.988 0.051 -8.064 1.00 87.88 269 GLU A C 1
ATOM 1997 O O . GLU A 1 269 ? 5.106 -1.140 -7.823 1.00 87.88 269 GLU A O 1
ATOM 2002 N N . ALA A 1 270 ? 3.878 0.497 -8.644 1.00 88.50 270 ALA A N 1
ATOM 2003 C CA . ALA A 1 270 ? 2.827 -0.405 -9.107 1.00 88.50 270 ALA A CA 1
ATOM 2004 C C . ALA A 1 270 ? 3.104 -0.984 -10.508 1.00 88.50 270 ALA A C 1
ATOM 2006 O O . ALA A 1 270 ? 2.368 -1.862 -10.964 1.00 88.50 270 ALA A O 1
ATOM 2007 N N . GLY A 1 271 ? 4.173 -0.532 -11.172 1.00 88.75 271 GLY A N 1
ATOM 2008 C CA . GLY A 1 271 ? 4.524 -0.877 -12.547 1.00 88.75 271 GLY A CA 1
ATOM 2009 C C . GLY A 1 271 ? 3.827 -0.013 -13.602 1.00 88.75 271 GLY A C 1
ATOM 2010 O O . GLY A 1 271 ? 4.013 -0.267 -14.790 1.00 88.75 271 GLY A O 1
ATOM 2011 N N . ALA A 1 272 ? 3.043 0.996 -13.206 1.00 88.94 272 ALA A N 1
ATOM 2012 C CA . ALA A 1 272 ? 2.390 1.909 -14.137 1.00 88.94 272 ALA A CA 1
ATOM 2013 C C . ALA A 1 272 ? 3.419 2.794 -14.833 1.00 88.94 272 ALA A C 1
ATOM 2015 O O . ALA A 1 272 ? 4.341 3.296 -14.192 1.00 88.94 272 ALA A O 1
ATOM 2016 N N . LEU A 1 273 ? 3.222 3.044 -16.128 1.00 90.25 273 LEU A N 1
ATOM 2017 C CA . LEU A 1 273 ? 4.005 4.040 -16.856 1.00 90.25 273 LEU A CA 1
ATOM 2018 C C . LEU A 1 273 ? 3.709 5.430 -16.296 1.00 90.25 273 LEU A C 1
ATOM 2020 O O . LEU A 1 273 ? 2.591 5.924 -16.436 1.00 90.25 273 LEU A O 1
ATOM 2024 N N . THR A 1 274 ? 4.704 6.071 -15.699 1.00 84.88 274 THR A N 1
ATOM 2025 C CA . THR A 1 274 ? 4.582 7.451 -15.211 1.00 84.88 274 THR A CA 1
ATOM 2026 C C . THR A 1 274 ? 5.065 8.456 -16.243 1.00 84.88 274 THR A C 1
ATOM 2028 O O . THR A 1 274 ? 4.520 9.554 -16.337 1.00 84.88 274 THR A O 1
ATOM 2031 N N . SER A 1 275 ? 6.045 8.081 -17.065 1.00 84.44 275 SER A N 1
ATOM 2032 C CA . SER A 1 275 ? 6.502 8.896 -18.186 1.00 84.44 275 SER A CA 1
ATOM 2033 C C . SER A 1 275 ? 7.007 8.033 -19.338 1.00 84.44 275 SER A C 1
ATOM 2035 O O . SER A 1 275 ? 7.570 6.955 -19.143 1.00 84.44 275 SER A O 1
ATOM 2037 N N . VAL A 1 276 ? 6.801 8.521 -20.560 1.00 88.38 276 VAL A N 1
ATOM 2038 C CA . VAL A 1 276 ? 7.452 8.004 -21.763 1.00 88.38 276 VAL A CA 1
ATOM 2039 C C . VAL A 1 276 ? 7.881 9.174 -22.631 1.00 88.38 276 VAL A C 1
ATOM 2041 O O . VAL A 1 276 ? 7.100 10.089 -22.889 1.00 88.38 276 VAL A O 1
ATOM 2044 N N . GLN A 1 277 ? 9.129 9.151 -23.078 1.00 85.88 277 GLN A N 1
ATOM 2045 C CA . GLN A 1 277 ? 9.707 10.195 -23.903 1.00 85.88 277 GLN A CA 1
ATOM 2046 C C . GLN A 1 277 ? 10.323 9.592 -25.157 1.00 85.88 277 GLN A C 1
ATOM 2048 O O . GLN A 1 277 ? 11.134 8.669 -25.093 1.00 85.88 277 GLN A O 1
ATOM 2053 N N . TYR A 1 278 ? 9.966 10.188 -26.292 1.00 86.50 278 TYR A N 1
ATOM 2054 C CA . TYR A 1 278 ? 10.602 9.961 -27.580 1.00 86.50 278 TYR A CA 1
ATOM 2055 C C . TYR A 1 278 ? 11.218 11.279 -28.039 1.00 86.50 278 TYR A C 1
ATOM 2057 O O . TYR A 1 278 ? 10.506 12.229 -28.356 1.00 86.50 278 TYR A O 1
ATOM 2065 N N . GLY A 1 279 ? 12.543 11.351 -28.050 1.00 80.50 279 GLY A N 1
ATOM 2066 C CA . GLY A 1 279 ? 13.291 12.496 -28.553 1.00 80.50 279 GLY A CA 1
ATOM 2067 C C . GLY A 1 279 ? 13.975 12.153 -29.869 1.00 80.50 279 GLY A C 1
ATOM 2068 O O . GLY A 1 279 ? 14.605 11.103 -29.984 1.00 80.50 279 GLY A O 1
ATOM 2069 N N . LYS A 1 280 ? 13.884 13.049 -30.852 1.00 75.94 280 LYS A N 1
ATOM 2070 C CA . LYS A 1 280 ? 14.748 13.053 -32.038 1.00 75.94 280 LYS A CA 1
ATOM 2071 C C . LYS A 1 280 ? 15.372 14.436 -32.144 1.00 75.94 280 LYS A C 1
ATOM 2073 O O . LYS A 1 280 ? 14.653 15.413 -32.316 1.00 75.94 280 LYS A O 1
ATOM 2078 N N . GLU A 1 281 ? 16.690 14.522 -32.031 1.00 69.25 281 GLU A N 1
ATOM 2079 C CA . GLU A 1 281 ? 17.430 15.760 -32.268 1.00 69.25 281 GLU A CA 1
ATOM 2080 C C . GLU A 1 281 ? 18.072 15.695 -33.655 1.00 69.25 281 GLU A C 1
ATOM 2082 O O . GLU A 1 281 ? 19.070 15.003 -33.883 1.00 69.25 281 GLU A O 1
ATOM 2087 N N . SER A 1 282 ? 17.484 16.436 -34.593 1.00 57.72 282 SER A N 1
ATOM 2088 C CA . SER A 1 282 ? 18.090 16.760 -35.882 1.00 57.72 282 SER A CA 1
ATOM 2089 C C . SER A 1 282 ? 18.771 18.133 -35.788 1.00 57.72 282 SER A C 1
ATOM 2091 O O . SER A 1 282 ? 18.259 19.114 -36.321 1.00 57.72 282 SER A O 1
ATOM 2093 N N . GLY A 1 283 ? 19.887 18.236 -35.060 1.00 54.66 283 GLY A N 1
ATOM 2094 C CA . GLY A 1 283 ? 20.659 19.485 -34.933 1.00 54.66 283 GLY A CA 1
ATOM 2095 C C . GLY A 1 283 ? 20.991 19.878 -33.490 1.00 54.66 283 GLY A C 1
ATOM 2096 O O . GLY A 1 283 ? 20.367 19.403 -32.549 1.00 54.66 283 GLY A O 1
ATOM 2097 N N . ALA A 1 284 ? 22.026 20.704 -33.322 1.00 47.09 284 ALA A N 1
ATOM 2098 C CA . ALA A 1 284 ? 22.696 20.968 -32.050 1.00 47.09 284 ALA A CA 1
ATOM 2099 C C . ALA A 1 284 ? 21.805 21.650 -30.983 1.00 47.09 284 ALA A C 1
ATOM 2101 O O . ALA A 1 284 ? 21.636 22.864 -31.001 1.00 47.09 284 ALA A O 1
ATOM 2102 N N . GLY A 1 285 ? 21.333 20.845 -30.022 1.00 52.47 285 GLY A N 1
ATOM 2103 C CA . GLY A 1 285 ? 21.184 21.184 -28.600 1.00 52.47 285 GLY A CA 1
ATOM 2104 C C . GLY A 1 285 ? 19.870 21.828 -28.146 1.00 52.47 285 GLY A C 1
ATOM 2105 O O . GLY A 1 285 ? 19.743 23.039 -28.274 1.00 52.47 285 GLY A O 1
ATOM 2106 N N . ALA A 1 286 ? 18.961 21.058 -27.511 1.00 49.94 286 ALA A N 1
ATOM 2107 C CA . ALA A 1 286 ? 18.072 21.579 -26.443 1.00 49.94 286 ALA A CA 1
ATOM 2108 C C . ALA A 1 286 ? 17.196 20.554 -25.664 1.00 49.94 286 ALA A C 1
ATOM 2110 O O . ALA A 1 286 ? 16.561 20.961 -24.694 1.00 49.94 286 ALA A O 1
ATOM 2111 N N . ALA A 1 287 ? 17.088 19.262 -26.005 1.00 49.59 287 ALA A N 1
ATOM 2112 C CA . ALA A 1 287 ? 15.915 18.464 -25.582 1.00 49.59 287 ALA A CA 1
ATOM 2113 C C . ALA A 1 287 ? 16.094 17.480 -24.395 1.00 49.59 287 ALA A C 1
ATOM 2115 O O . ALA A 1 287 ? 15.145 16.782 -24.034 1.00 49.59 287 ALA A O 1
ATOM 2116 N N . ILE A 1 288 ? 17.269 17.387 -23.762 1.00 53.16 288 ILE A N 1
ATOM 2117 C CA . ILE A 1 288 ? 17.590 16.269 -22.837 1.00 53.16 288 ILE A CA 1
ATOM 2118 C C . ILE A 1 288 ? 17.187 16.529 -21.373 1.00 53.16 288 ILE A C 1
ATOM 2120 O O . ILE A 1 288 ? 16.912 15.583 -20.637 1.00 53.16 288 ILE A O 1
ATOM 2124 N N . ASN A 1 289 ? 17.055 17.790 -20.949 1.00 53.97 289 ASN A N 1
ATOM 2125 C CA . ASN A 1 289 ? 16.847 18.143 -19.532 1.00 53.97 289 ASN A CA 1
ATOM 2126 C C . ASN A 1 289 ? 15.469 17.731 -18.964 1.00 53.97 289 ASN A C 1
ATOM 2128 O O . ASN A 1 289 ? 15.296 17.632 -17.748 1.00 53.97 289 ASN A O 1
ATOM 2132 N N . ALA A 1 290 ? 14.485 17.448 -19.822 1.00 52.31 290 ALA A N 1
ATOM 2133 C CA . ALA A 1 290 ? 13.157 17.005 -19.387 1.00 52.31 290 ALA A CA 1
ATOM 2134 C C . ALA A 1 290 ? 13.137 15.540 -18.905 1.00 52.31 290 ALA A C 1
ATOM 2136 O O . ALA A 1 290 ? 12.319 15.179 -18.058 1.00 52.31 290 ALA A O 1
ATOM 2137 N N . ALA A 1 291 ? 14.052 14.701 -19.410 1.00 49.22 291 ALA A N 1
ATOM 2138 C CA . ALA A 1 291 ? 14.074 13.279 -19.081 1.00 49.22 291 ALA A CA 1
ATOM 2139 C C . ALA A 1 291 ? 14.486 13.070 -17.617 1.00 49.22 291 ALA A C 1
ATOM 2141 O O . ALA A 1 291 ? 13.737 12.499 -16.835 1.00 49.22 291 ALA A O 1
ATOM 2142 N N . GLN A 1 292 ? 15.657 13.580 -17.227 1.00 53.19 292 GLN A N 1
ATOM 2143 C CA . GLN A 1 292 ? 16.298 13.277 -15.941 1.00 53.19 292 GLN A CA 1
ATOM 2144 C C . GLN A 1 292 ? 15.592 13.910 -14.732 1.00 53.19 292 GLN A C 1
ATOM 2146 O O . GLN A 1 292 ? 15.455 13.263 -13.697 1.00 53.19 292 GLN A O 1
ATOM 2151 N N . SER A 1 293 ? 15.043 15.119 -14.891 1.00 55.06 293 SER A N 1
ATOM 2152 C CA . SER A 1 293 ? 14.251 15.797 -13.851 1.00 55.06 293 SER A CA 1
ATOM 2153 C C . SER A 1 293 ? 12.982 15.024 -13.468 1.00 55.06 293 SER A C 1
ATOM 2155 O O . SER A 1 293 ? 12.587 15.027 -12.302 1.00 55.06 293 SER A O 1
ATOM 2157 N N . THR A 1 294 ? 12.394 14.292 -14.417 1.00 50.72 294 THR A N 1
ATOM 2158 C CA . THR A 1 294 ? 11.243 13.414 -14.163 1.00 50.72 294 THR A CA 1
ATOM 2159 C C . THR A 1 294 ? 11.639 12.158 -13.368 1.00 50.72 294 THR A C 1
ATOM 2161 O O . THR A 1 294 ? 10.830 11.647 -12.598 1.00 50.72 294 THR A O 1
ATOM 2164 N N . PHE A 1 295 ? 12.878 11.665 -13.503 1.00 52.91 295 PHE A N 1
ATOM 2165 C CA . PHE A 1 295 ? 13.337 10.437 -12.832 1.00 52.91 295 PHE A CA 1
ATOM 2166 C C . PHE A 1 295 ? 13.823 10.657 -11.396 1.00 52.91 295 PHE A C 1
ATOM 2168 O O . PHE A 1 295 ? 13.510 9.847 -10.523 1.00 52.91 295 PHE A O 1
ATOM 2175 N N . ASP A 1 296 ? 14.528 11.751 -11.109 1.00 55.03 296 ASP A N 1
ATOM 2176 C CA . ASP A 1 296 ? 15.012 12.028 -9.746 1.00 55.03 296 ASP A CA 1
ATOM 2177 C C . ASP A 1 296 ? 13.866 12.370 -8.775 1.00 55.03 296 ASP A C 1
ATOM 2179 O O . ASP A 1 296 ? 13.947 12.081 -7.580 1.00 55.03 296 ASP A O 1
ATOM 2183 N N . ALA A 1 297 ? 12.741 12.884 -9.289 1.00 50.62 297 ALA A N 1
ATOM 2184 C CA . ALA A 1 297 ? 11.498 13.047 -8.531 1.00 50.62 297 ALA A CA 1
ATOM 2185 C C . ALA A 1 297 ? 10.896 11.709 -8.046 1.00 50.62 297 ALA A C 1
ATOM 2187 O O . ALA A 1 297 ? 10.134 11.695 -7.083 1.00 50.62 297 ALA A O 1
ATOM 2188 N N . LEU A 1 298 ? 11.264 10.583 -8.671 1.00 48.12 298 LEU A N 1
ATOM 2189 C CA . LEU A 1 298 ? 10.801 9.232 -8.326 1.00 48.12 298 LEU A CA 1
ATOM 2190 C C . LEU A 1 298 ? 11.753 8.504 -7.348 1.00 48.12 298 LEU A C 1
ATOM 2192 O O . LEU A 1 298 ? 11.621 7.297 -7.127 1.00 48.12 298 LEU A O 1
ATOM 2196 N N . HIS A 1 299 ? 12.771 9.178 -6.798 1.00 49.91 299 HIS A N 1
ATOM 2197 C CA . HIS A 1 299 ? 13.768 8.617 -5.868 1.00 49.91 299 HIS A CA 1
ATOM 2198 C C . HIS A 1 299 ? 13.549 9.054 -4.408 1.00 49.91 299 HIS A C 1
ATOM 2200 O O . HIS A 1 299 ? 14.449 9.550 -3.736 1.00 49.91 299 HIS A O 1
ATOM 2206 N N . THR A 1 300 ? 12.354 8.838 -3.870 1.00 52.06 300 THR A N 1
ATOM 2207 C CA . THR A 1 300 ? 11.985 9.255 -2.511 1.00 52.06 300 THR A CA 1
ATOM 2208 C C . THR A 1 300 ? 11.852 8.080 -1.534 1.00 52.06 300 THR A C 1
ATOM 2210 O O . THR A 1 300 ? 10.815 7.870 -0.921 1.00 52.06 300 THR A O 1
ATOM 2213 N N . THR A 1 301 ? 12.894 7.267 -1.342 1.00 59.81 301 THR A N 1
ATOM 2214 C CA . THR A 1 301 ? 12.677 5.923 -0.757 1.00 59.81 301 THR A CA 1
ATOM 2215 C C . THR A 1 301 ? 12.860 5.730 0.754 1.00 59.81 301 THR A C 1
ATOM 2217 O O . THR A 1 301 ? 12.459 4.677 1.234 1.00 59.81 301 THR A O 1
ATOM 2220 N N . ASP A 1 302 ? 13.297 6.715 1.548 1.00 58.88 302 ASP A N 1
ATOM 2221 C CA . ASP A 1 302 ? 13.313 6.582 3.031 1.00 58.88 302 ASP A CA 1
ATOM 2222 C C . ASP A 1 302 ? 12.748 7.802 3.772 1.00 58.88 302 ASP A C 1
ATOM 2224 O O . ASP A 1 302 ? 12.072 7.681 4.802 1.00 58.88 302 ASP A O 1
ATOM 2228 N N . THR A 1 303 ? 12.964 9.001 3.225 1.00 67.69 303 THR A N 1
ATOM 2229 C CA . THR A 1 303 ? 12.412 10.238 3.787 1.00 67.69 303 THR A CA 1
ATOM 2230 C C . THR A 1 303 ? 10.887 10.259 3.716 1.00 67.69 303 THR A C 1
ATOM 2232 O O . THR A 1 303 ? 10.256 10.705 4.670 1.00 67.69 303 THR A O 1
ATOM 2235 N N . GLU A 1 304 ? 10.281 9.735 2.647 1.00 63.00 304 GLU A N 1
ATOM 2236 C CA . GLU A 1 304 ? 8.819 9.664 2.538 1.00 63.00 304 GLU A CA 1
ATOM 2237 C C . GLU A 1 304 ? 8.215 8.639 3.486 1.00 63.00 304 GLU A C 1
ATOM 2239 O O . GLU A 1 304 ? 7.241 8.964 4.153 1.00 63.00 304 GLU A O 1
ATOM 2244 N N . LYS A 1 305 ? 8.827 7.459 3.652 1.00 64.94 305 LYS A N 1
ATOM 2245 C CA . LYS A 1 305 ? 8.373 6.481 4.656 1.00 64.94 305 LYS A CA 1
ATOM 2246 C C . LYS A 1 305 ? 8.425 7.061 6.064 1.00 64.94 305 LYS A C 1
ATOM 2248 O O . LYS A 1 305 ? 7.477 6.924 6.830 1.00 64.94 305 LYS A O 1
ATOM 2253 N N . THR A 1 306 ? 9.509 7.759 6.399 1.00 71.19 306 THR A N 1
ATOM 2254 C CA . THR A 1 306 ? 9.643 8.421 7.704 1.00 71.19 306 THR A CA 1
ATOM 2255 C C . THR A 1 306 ? 8.618 9.546 7.866 1.00 71.19 306 THR A C 1
ATOM 2257 O O . THR A 1 306 ? 8.009 9.681 8.926 1.00 71.19 306 THR A O 1
ATOM 2260 N N . ALA A 1 307 ? 8.382 10.336 6.814 1.00 74.88 307 ALA A N 1
ATOM 2261 C CA . ALA A 1 307 ? 7.361 11.378 6.813 1.00 74.88 307 ALA A CA 1
ATOM 2262 C C . ALA A 1 307 ? 5.944 10.798 6.932 1.00 74.88 307 ALA A C 1
ATOM 2264 O O . ALA A 1 307 ? 5.126 11.368 7.645 1.00 74.88 307 ALA A O 1
ATOM 2265 N N . GLN A 1 308 ? 5.672 9.653 6.306 1.00 69.75 308 GLN A N 1
ATOM 2266 C CA . GLN A 1 308 ? 4.403 8.941 6.397 1.00 69.75 308 GLN A CA 1
ATOM 2267 C C . GLN A 1 308 ? 4.183 8.392 7.810 1.00 69.75 308 GLN A C 1
ATOM 2269 O O . GLN A 1 308 ? 3.137 8.649 8.394 1.00 69.75 308 GLN A O 1
ATOM 2274 N N . LEU A 1 309 ? 5.188 7.743 8.411 1.00 76.06 309 LEU A N 1
ATOM 2275 C CA . LEU A 1 309 ? 5.123 7.283 9.804 1.00 76.06 309 LEU A CA 1
ATOM 2276 C C . LEU A 1 309 ? 4.910 8.443 10.784 1.00 76.06 309 LEU A C 1
ATOM 2278 O O . LEU A 1 309 ? 4.140 8.324 11.737 1.00 76.06 309 LEU A O 1
ATOM 2282 N N . LYS A 1 310 ? 5.566 9.583 10.547 1.00 80.12 310 LYS A N 1
ATOM 2283 C CA . LYS A 1 310 ? 5.356 10.791 11.346 1.00 80.12 310 LYS A CA 1
ATOM 2284 C C . LYS A 1 310 ? 3.945 11.349 11.162 1.00 80.12 310 LYS A C 1
ATOM 2286 O O . LYS A 1 310 ? 3.288 11.643 12.153 1.00 80.12 310 LYS A O 1
ATOM 2291 N N . ALA A 1 311 ? 3.467 11.448 9.923 1.00 75.56 311 ALA A N 1
ATOM 2292 C CA . ALA A 1 311 ? 2.112 11.899 9.627 1.00 75.56 311 ALA A CA 1
ATOM 2293 C C . ALA A 1 311 ? 1.063 10.985 10.283 1.00 75.56 311 ALA A C 1
ATOM 2295 O O . ALA A 1 311 ? 0.085 11.479 10.837 1.00 75.56 311 ALA A O 1
ATOM 2296 N N . GLU A 1 312 ? 1.287 9.668 10.302 1.00 74.44 312 GLU A N 1
ATOM 2297 C CA . GLU A 1 312 ? 0.440 8.716 11.028 1.00 74.44 312 GLU A CA 1
ATOM 2298 C C . GLU A 1 312 ? 0.448 8.977 12.539 1.00 74.44 312 GLU A C 1
ATOM 2300 O O . GLU A 1 312 ? -0.616 9.042 13.156 1.00 74.44 312 GLU A O 1
ATOM 2305 N N . ALA A 1 313 ? 1.624 9.167 13.141 1.00 77.44 313 ALA A N 1
ATOM 2306 C CA . ALA A 1 313 ? 1.735 9.484 14.564 1.00 77.44 313 ALA A CA 1
ATOM 2307 C C . ALA A 1 313 ? 1.018 10.799 14.918 1.00 77.44 313 ALA A C 1
ATOM 2309 O O . ALA A 1 313 ? 0.310 10.865 15.926 1.00 77.44 313 ALA A O 1
ATOM 2310 N N . ASP A 1 314 ? 1.142 11.816 14.065 1.00 81.44 314 ASP A N 1
ATOM 2311 C CA . ASP A 1 314 ? 0.478 13.109 14.235 1.00 81.44 314 ASP A CA 1
ATOM 2312 C C . ASP A 1 314 ? -1.051 12.973 14.133 1.00 81.44 314 ASP A C 1
ATOM 2314 O O . ASP A 1 314 ? -1.780 13.560 14.938 1.00 81.44 314 ASP A O 1
ATOM 2318 N N . VAL A 1 315 ? -1.553 12.145 13.208 1.00 78.88 315 VAL A N 1
ATOM 2319 C CA . VAL A 1 315 ? -2.987 11.829 13.104 1.00 78.88 315 VAL A CA 1
ATOM 2320 C C . VAL A 1 315 ? -3.487 11.136 14.368 1.00 78.88 315 VAL A C 1
ATOM 2322 O O . VAL A 1 315 ? -4.510 11.548 14.915 1.00 78.88 315 VAL A O 1
ATOM 2325 N N . ILE A 1 316 ? -2.763 10.140 14.883 1.00 76.81 316 ILE A N 1
ATOM 2326 C CA . ILE A 1 316 ? -3.137 9.441 16.124 1.00 76.81 316 ILE A CA 1
ATOM 2327 C C . ILE A 1 316 ? -3.171 10.424 17.300 1.00 76.81 316 ILE A C 1
ATOM 2329 O O . ILE A 1 316 ? -4.133 10.440 18.071 1.00 76.81 316 ILE A O 1
ATOM 2333 N N . ALA A 1 317 ? -2.165 11.292 17.418 1.00 80.81 317 ALA A N 1
ATOM 2334 C CA . ALA A 1 317 ? -2.125 12.314 18.458 1.00 80.81 317 ALA A CA 1
ATO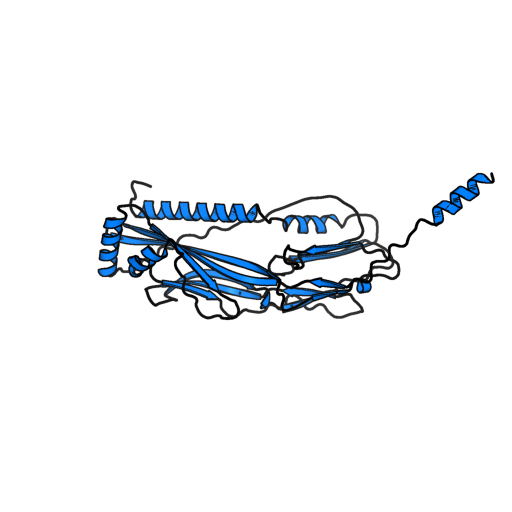M 2335 C C . ALA A 1 317 ? -3.305 13.297 18.340 1.00 80.81 317 ALA A C 1
ATOM 2337 O O . ALA A 1 317 ? -3.920 13.656 19.348 1.00 80.81 317 ALA A O 1
ATOM 2338 N N . ALA A 1 318 ? -3.664 13.708 17.121 1.00 81.38 318 ALA A N 1
ATOM 2339 C CA . ALA A 1 318 ? -4.821 14.563 16.872 1.00 81.38 318 ALA A CA 1
ATOM 2340 C C . ALA A 1 318 ? -6.143 13.868 17.238 1.00 81.38 318 ALA A C 1
ATOM 2342 O O . ALA A 1 318 ? -7.009 14.488 17.858 1.00 81.38 318 ALA A O 1
ATOM 2343 N N . GLN A 1 319 ? -6.287 12.575 16.933 1.00 79.19 319 GLN A N 1
ATOM 2344 C CA . GLN A 1 319 ? -7.458 11.788 17.328 1.00 79.19 319 GLN A CA 1
ATOM 2345 C C . GLN A 1 319 ? -7.582 11.656 18.843 1.00 79.19 319 GLN A C 1
ATOM 2347 O O . GLN A 1 319 ? -8.662 11.879 19.387 1.00 79.19 319 GLN A O 1
ATOM 2352 N N . GLN A 1 320 ? -6.488 11.342 19.538 1.00 83.06 320 GLN A N 1
ATOM 2353 C CA . GLN A 1 320 ? -6.478 11.246 20.998 1.00 83.06 320 GLN A CA 1
ATOM 2354 C C . GLN A 1 320 ? -6.886 12.568 21.648 1.00 83.06 320 GLN A C 1
ATOM 2356 O O . GLN A 1 320 ? -7.703 12.574 22.570 1.00 83.06 320 GLN A O 1
ATOM 2361 N N . ARG A 1 321 ? -6.378 13.696 21.132 1.00 85.88 321 ARG A N 1
ATOM 2362 C CA . ARG A 1 321 ? -6.798 15.032 21.573 1.00 85.88 321 ARG A CA 1
ATOM 2363 C C . ARG A 1 321 ? -8.283 15.260 21.319 1.00 85.88 321 ARG A C 1
ATOM 2365 O O . ARG A 1 321 ? -8.983 15.643 22.245 1.00 85.88 321 ARG A O 1
ATOM 2372 N N . LEU A 1 322 ? -8.783 14.968 20.117 1.00 83.44 322 LEU A N 1
ATOM 2373 C CA . LEU A 1 322 ? -10.199 15.139 19.781 1.00 83.44 322 LEU A CA 1
ATOM 2374 C C . LEU A 1 322 ? -11.113 14.321 20.702 1.00 83.44 322 LEU A C 1
ATOM 2376 O O . LEU A 1 322 ? -12.108 14.848 21.198 1.00 83.44 322 LEU A O 1
ATOM 2380 N N . VAL A 1 323 ? -10.782 13.051 20.949 1.00 82.00 323 VAL A N 1
ATOM 2381 C CA . VAL A 1 323 ? -11.562 12.200 21.858 1.00 82.00 323 VAL A CA 1
ATOM 2382 C C . VAL A 1 323 ? -11.510 12.763 23.273 1.00 82.00 323 VAL A C 1
ATOM 2384 O O . VAL A 1 323 ? -12.566 12.949 23.870 1.00 82.00 323 VAL A O 1
ATOM 2387 N N . LYS A 1 324 ? -10.322 13.127 23.774 1.00 84.19 324 LYS A N 1
ATOM 2388 C CA . LYS A 1 324 ? -10.165 13.740 25.100 1.00 84.19 324 LYS A CA 1
ATOM 2389 C C . LYS A 1 324 ? -10.981 15.030 25.248 1.00 84.19 324 LYS A C 1
ATOM 2391 O O . LYS A 1 324 ? -11.627 15.239 26.269 1.00 84.19 324 LYS A O 1
ATOM 2396 N N . CYS A 1 325 ? -10.998 15.872 24.219 1.00 85.88 325 CYS A N 1
ATOM 2397 C CA . CYS A 1 325 ? -11.794 17.095 24.192 1.00 85.88 325 CYS A CA 1
ATOM 2398 C C . CYS A 1 325 ? -13.297 16.807 24.248 1.00 85.88 325 CYS A C 1
ATOM 2400 O O . CYS A 1 325 ? -14.036 17.502 24.939 1.00 85.88 325 CYS A O 1
ATOM 2402 N N . LYS A 1 326 ? -13.766 15.766 23.552 1.00 82.12 326 LYS A N 1
ATOM 2403 C CA . LYS A 1 326 ? -15.180 15.374 23.588 1.00 82.12 326 LYS A CA 1
ATOM 2404 C C . LYS A 1 326 ? -15.577 14.736 24.922 1.00 82.12 326 LYS A C 1
ATOM 2406 O O . LYS A 1 326 ? -16.693 14.959 25.380 1.00 82.12 326 LYS A O 1
ATOM 2411 N N . THR A 1 327 ? -14.688 13.975 25.561 1.00 82.38 327 THR A N 1
ATOM 2412 C CA . THR A 1 327 ? -14.966 13.354 26.868 1.00 82.38 327 THR A CA 1
ATOM 2413 C C . THR A 1 327 ? -14.896 14.370 28.010 1.00 82.38 327 THR A C 1
ATOM 2415 O O . THR A 1 327 ? -15.769 14.378 28.881 1.00 82.38 327 THR A O 1
ATOM 2418 N N . THR A 1 328 ? -13.907 15.269 27.979 1.00 87.38 328 THR A N 1
ATOM 2419 C CA . THR A 1 328 ? -13.642 16.261 29.029 1.00 87.38 328 THR A CA 1
ATOM 2420 C C . THR A 1 328 ? -13.408 17.653 28.412 1.00 87.38 328 THR A C 1
ATOM 2422 O O . THR A 1 328 ? -12.259 18.095 28.315 1.00 87.38 328 THR A O 1
ATOM 2425 N N . PRO A 1 329 ? -14.483 18.392 28.049 1.00 85.00 329 PRO A N 1
ATOM 2426 C CA . PRO A 1 329 ? -14.385 19.660 27.308 1.00 85.00 329 PRO A CA 1
ATOM 2427 C C . PRO A 1 329 ? -13.529 20.754 27.953 1.00 85.00 329 PRO A C 1
ATOM 2429 O O . PRO A 1 329 ? -12.995 21.594 27.247 1.00 85.00 329 PRO A O 1
ATOM 2432 N N . MET A 1 330 ? -13.368 20.740 29.281 1.00 83.12 330 MET A N 1
ATOM 2433 C CA . MET A 1 330 ? -12.555 21.725 30.016 1.00 83.12 330 MET A CA 1
ATOM 2434 C C . MET A 1 330 ? -11.043 21.444 29.965 1.00 83.12 330 MET A C 1
ATOM 2436 O O . MET A 1 330 ? -10.263 22.250 30.455 1.00 83.12 330 MET A O 1
ATOM 2440 N N . SER A 1 331 ? -10.636 20.275 29.457 1.00 79.31 331 SER A N 1
ATOM 2441 C CA . SER A 1 331 ? -9.226 19.857 29.336 1.00 79.31 331 SER A CA 1
ATOM 2442 C C . SER A 1 331 ? -8.707 19.886 27.893 1.00 79.31 331 SER A C 1
ATOM 2444 O O . SER A 1 331 ? -7.610 19.387 27.619 1.00 79.31 331 SER A O 1
ATOM 2446 N N . CYS A 1 332 ? -9.543 20.420 27.002 1.00 74.06 332 CYS A N 1
ATOM 2447 C CA . CYS A 1 332 ? -9.193 20.880 25.673 1.00 74.06 332 CYS A CA 1
ATOM 2448 C C . CYS A 1 332 ? -8.639 22.313 25.814 1.00 74.06 332 CYS A C 1
ATOM 2450 O O . CYS A 1 332 ? -7.599 22.585 25.190 1.00 74.06 332 CYS A O 1
#

Mean predicted aligned error: 9.62 Å